Protein AF-A0A9P7S2Z2-F1 (afdb_monomer_lite)

pLDDT: mean 77.77, std 18.89, range [43.19, 97.75]

Radius of gyration: 30.83 Å; chains: 1; bounding box: 109×72×70 Å

Organism: NCBI:txid181124

Foldseek 3Di:
DDDDDDDDDDDDDDDDDDDDDDDDDDDDDDDDPDDDDPDDDDPPDDDDDDDDDDPDPPPPPPPPVPQVVLLVVQACQVPPDDCQPPLVLLLQQADPPFPNNDQCSASGDGPNGRDRPVCNVVSHPDDPVVVVVSVLSVLSNVLPRVDPVVVSQVVQWDQDPVRDTHGHGSVVSSVVSVVVVVVVCVVVVVPDPPPPPPPDD

Sequence (201 aa):
MGLVTSQSYGLQPHQGPVQSPVPSSHSAPSLDLFALPASLLVPSFRAAAVGEPPSGSEQQHIPTTSMENDLADQDPNSKAISFAHDIDRLGCTWSDTYKYFDGKLCDVKIHGRGIPIRYWSVIFKLNTPLRKQMNDWQWVAERYTESTPEEFWDEFSVDSDSNTKLRMSWKQITETLHKRRKQVDLANGVGFRQRRRKSEL

Secondary structure (DSSP, 8-state):
---------PPPP--PPP-PPP-----------------------------------------THHHHHHHHTT-GGGS----TT-HHHHHHHH-TTSTT--TTT-S-EETTEE--GGGHHHHS---HHHHHHHHHHHHHHHHHHHS-HHHHHHHTEEE-TTS-EEEPPHHHHHHHHHHHHHHHHHHTT------------

Structure (mmCIF, N/CA/C/O backbone):
data_AF-A0A9P7S2Z2-F1
#
_entry.id   AF-A0A9P7S2Z2-F1
#
loop_
_atom_site.group_PDB
_atom_site.id
_atom_site.type_symbol
_atom_site.label_atom_id
_atom_site.label_alt_id
_atom_site.label_comp_id
_atom_site.label_asym_id
_atom_site.label_entity_id
_atom_site.label_seq_id
_atom_site.pdbx_PDB_ins_code
_atom_site.Cartn_x
_atom_site.Cartn_y
_atom_site.Cartn_z
_atom_site.occupancy
_atom_site.B_iso_or_equiv
_atom_site.auth_seq_id
_atom_site.auth_comp_id
_atom_site.auth_asym_id
_atom_site.auth_atom_id
_atom_site.pdbx_PDB_model_num
ATOM 1 N N . MET A 1 1 ? 63.191 13.659 -20.798 1.00 51.50 1 MET A N 1
ATOM 2 C CA . MET A 1 1 ? 62.655 13.353 -22.139 1.00 51.50 1 MET A CA 1
ATOM 3 C C . MET A 1 1 ? 62.537 11.844 -22.248 1.00 51.50 1 MET A C 1
ATOM 5 O O . MET A 1 1 ? 63.558 11.181 -22.342 1.00 51.50 1 MET A O 1
ATOM 9 N N . GLY A 1 2 ? 61.329 11.305 -22.116 1.00 48.91 2 GLY A N 1
ATOM 10 C CA . GLY A 1 2 ? 61.063 9.873 -22.231 1.00 48.91 2 GLY A CA 1
ATOM 11 C C . GLY A 1 2 ? 59.839 9.692 -23.114 1.00 48.91 2 GLY A C 1
ATOM 12 O O . GLY A 1 2 ? 58.753 10.120 -22.739 1.00 48.91 2 GLY A O 1
ATOM 13 N N . LEU A 1 3 ? 60.050 9.146 -24.309 1.00 58.62 3 LEU A N 1
ATOM 14 C CA . LEU A 1 3 ? 59.001 8.746 -25.239 1.00 58.62 3 LEU A CA 1
ATOM 15 C C . LEU A 1 3 ? 58.505 7.366 -24.808 1.00 58.62 3 LEU A C 1
ATOM 17 O O . LEU A 1 3 ? 59.290 6.421 -24.786 1.00 58.62 3 LEU A O 1
ATOM 21 N N . VAL A 1 4 ? 57.220 7.254 -24.476 1.00 58.84 4 VAL A N 1
ATOM 22 C CA . VAL A 1 4 ? 56.549 5.959 -24.325 1.00 58.84 4 VAL A CA 1
ATOM 23 C C . VAL A 1 4 ? 55.355 5.936 -25.267 1.00 58.84 4 VAL A C 1
ATOM 25 O O . VAL A 1 4 ? 54.453 6.767 -25.202 1.00 58.84 4 VAL A O 1
ATOM 28 N N . THR A 1 5 ? 55.443 5.000 -26.199 1.00 60.66 5 THR A N 1
ATOM 29 C CA . THR A 1 5 ? 54.559 4.708 -27.321 1.00 60.66 5 THR A CA 1
ATOM 30 C C . THR A 1 5 ? 53.235 4.116 -26.839 1.00 60.66 5 THR A C 1
ATOM 32 O O . THR A 1 5 ? 53.222 3.089 -26.163 1.00 60.66 5 THR A O 1
ATOM 35 N N . SER A 1 6 ? 52.116 4.729 -27.231 1.00 54.19 6 SER A N 1
ATOM 36 C CA . SER A 1 6 ? 50.775 4.151 -27.093 1.00 54.19 6 SER A CA 1
ATOM 37 C C . SER A 1 6 ? 50.595 2.985 -28.063 1.00 54.19 6 SER A C 1
ATOM 39 O O . SER A 1 6 ? 50.774 3.152 -29.268 1.00 54.19 6 SER A O 1
ATOM 41 N N . GLN A 1 7 ? 50.196 1.823 -27.546 1.00 58.12 7 GLN A N 1
ATOM 42 C CA . GLN A 1 7 ? 49.745 0.684 -28.342 1.00 58.12 7 GLN A CA 1
ATOM 43 C C . GLN A 1 7 ? 48.239 0.502 -28.134 1.00 58.12 7 GLN A C 1
ATOM 45 O O . GLN A 1 7 ? 47.769 0.143 -27.056 1.00 58.12 7 GLN A O 1
ATOM 50 N N . SER A 1 8 ? 47.493 0.821 -29.182 1.00 55.03 8 SER A N 1
ATOM 51 C CA . SER A 1 8 ? 46.052 0.665 -29.324 1.00 55.03 8 SER A CA 1
ATOM 52 C C . SER A 1 8 ? 45.735 -0.770 -29.748 1.00 55.03 8 SER A C 1
ATOM 54 O O . SER A 1 8 ? 46.130 -1.198 -30.830 1.00 55.03 8 SER A O 1
ATOM 56 N N . TYR A 1 9 ? 44.989 -1.499 -28.919 1.00 63.09 9 TYR A N 1
ATOM 57 C CA . TYR A 1 9 ? 44.410 -2.790 -29.286 1.00 63.09 9 TYR A CA 1
ATOM 58 C C . TYR A 1 9 ? 42.933 -2.593 -29.624 1.00 63.09 9 TYR A C 1
ATOM 60 O O . TYR A 1 9 ? 42.120 -2.258 -28.765 1.00 63.09 9 TYR A O 1
ATOM 68 N N . GLY A 1 10 ? 42.608 -2.764 -30.906 1.00 50.84 10 GLY A N 1
ATOM 69 C CA . GLY A 1 10 ? 41.238 -2.861 -31.392 1.00 50.84 10 GLY A CA 1
ATOM 70 C C . GLY A 1 10 ? 40.670 -4.242 -31.079 1.00 50.84 10 GLY A C 1
ATOM 71 O O . GLY A 1 10 ? 41.259 -5.254 -31.453 1.00 50.84 10 GLY A O 1
ATOM 72 N N . LEU A 1 11 ? 39.522 -4.279 -30.404 1.00 58.50 11 LEU A N 1
ATOM 73 C CA . LEU A 1 11 ? 38.721 -5.487 -30.239 1.00 58.50 11 LEU A CA 1
ATOM 74 C C . LEU A 1 11 ? 37.572 -5.455 -31.246 1.00 58.50 11 LEU A C 1
ATOM 76 O O . LEU A 1 11 ? 36.735 -4.554 -31.248 1.00 58.50 11 LEU A O 1
ATOM 80 N N . GLN A 1 12 ? 37.582 -6.448 -32.125 1.00 63.66 12 GLN A N 1
ATOM 81 C CA . GLN A 1 12 ? 36.585 -6.704 -33.151 1.00 63.66 12 GLN A CA 1
ATOM 82 C C . GLN A 1 12 ? 35.466 -7.581 -32.551 1.00 63.66 12 GLN A C 1
ATOM 84 O O . GLN A 1 12 ? 35.777 -8.571 -31.885 1.00 63.66 12 GLN A O 1
ATOM 89 N N . PRO A 1 13 ? 34.174 -7.269 -32.754 1.00 62.50 13 PRO A N 1
ATOM 90 C CA . PRO A 1 13 ? 33.089 -8.106 -32.257 1.00 62.50 13 PRO A CA 1
ATOM 91 C C . PRO A 1 13 ? 32.849 -9.309 -33.182 1.00 62.50 13 PRO A C 1
ATOM 93 O O . PRO A 1 13 ? 32.551 -9.153 -34.366 1.00 62.50 13 PRO A O 1
ATOM 96 N N . HIS A 1 14 ? 32.929 -10.518 -32.624 1.00 55.31 14 HIS A N 1
ATOM 97 C CA . HIS A 1 14 ? 32.408 -11.731 -33.252 1.00 55.31 14 HIS A CA 1
ATOM 98 C C . HIS A 1 14 ? 30.875 -11.725 -33.172 1.00 55.31 14 HIS A C 1
ATOM 100 O O . HIS A 1 14 ? 30.297 -11.942 -32.108 1.00 55.31 14 HIS A O 1
ATOM 106 N N . GLN A 1 15 ? 30.211 -11.486 -34.304 1.00 49.69 15 GLN A N 1
ATOM 107 C CA . GLN A 1 15 ? 28.788 -11.773 -34.476 1.00 49.69 15 GLN A CA 1
ATOM 108 C C . GLN A 1 15 ? 28.609 -13.273 -34.744 1.00 49.69 15 GLN A C 1
ATOM 110 O O . GLN A 1 15 ? 29.033 -13.783 -35.780 1.00 49.69 15 GLN A O 1
ATOM 115 N N . GLY A 1 16 ? 28.002 -13.979 -33.790 1.00 57.31 16 GLY A N 1
ATOM 116 C CA . GLY A 1 16 ? 27.500 -15.340 -33.978 1.00 57.31 16 GLY A CA 1
ATOM 117 C C . GLY A 1 16 ? 26.102 -15.334 -34.617 1.00 57.31 16 GLY A C 1
ATOM 118 O O . GLY A 1 16 ? 25.343 -14.384 -34.405 1.00 57.31 16 GLY A O 1
ATOM 119 N N . PRO A 1 17 ? 25.748 -16.360 -35.409 1.00 63.28 17 PRO A N 1
ATOM 120 C CA . PRO A 1 17 ? 24.489 -16.410 -36.137 1.00 63.28 17 PRO A CA 1
ATOM 121 C C . PRO A 1 17 ? 23.279 -16.655 -35.227 1.00 63.28 17 PRO A C 1
ATOM 123 O O . PRO A 1 17 ? 23.271 -17.519 -34.351 1.00 63.28 17 PRO A O 1
ATOM 126 N N . VAL A 1 18 ? 22.243 -15.877 -35.528 1.00 58.00 18 VAL A N 1
ATOM 127 C CA . VAL A 1 18 ? 20.855 -15.947 -35.071 1.00 58.00 18 VAL A CA 1
ATOM 128 C C . VAL A 1 18 ? 20.298 -17.366 -35.233 1.00 58.00 18 VAL A C 1
ATOM 130 O O . VAL A 1 18 ? 20.210 -17.870 -36.350 1.00 58.00 18 VAL A O 1
ATOM 133 N N . GLN A 1 19 ? 19.868 -17.988 -34.133 1.00 55.44 19 GLN A N 1
ATOM 134 C CA . GLN A 1 19 ? 18.952 -19.130 -34.170 1.00 55.44 19 GLN A CA 1
ATOM 135 C C . GLN A 1 19 ? 17.555 -18.653 -33.775 1.00 55.44 19 GLN A C 1
ATOM 137 O O . GLN A 1 19 ? 17.331 -18.176 -32.664 1.00 55.44 19 GLN A O 1
ATOM 142 N N . SER A 1 20 ? 16.625 -18.743 -34.724 1.00 64.44 20 SER A N 1
ATOM 143 C CA . SER A 1 20 ? 15.202 -18.493 -34.512 1.00 64.44 20 SER A CA 1
ATOM 144 C C . SER A 1 20 ? 14.585 -19.559 -33.595 1.00 64.44 20 SER A C 1
ATOM 146 O O . SER A 1 20 ? 14.945 -20.734 -33.704 1.00 64.44 20 SER A O 1
ATOM 148 N N . PRO A 1 21 ? 13.633 -19.185 -32.724 1.00 65.38 21 PRO A N 1
ATOM 149 C CA . PRO A 1 21 ? 12.956 -20.124 -31.845 1.00 65.38 21 PRO A CA 1
ATOM 150 C C . PRO A 1 21 ? 11.962 -21.000 -32.616 1.00 65.38 21 PRO A C 1
ATOM 152 O O . PRO A 1 21 ? 11.183 -20.532 -33.448 1.00 65.38 21 PRO A O 1
ATOM 155 N N . VAL A 1 22 ? 11.994 -22.289 -32.295 1.00 69.69 22 VAL A N 1
ATOM 156 C CA . VAL A 1 22 ? 11.040 -23.311 -32.731 1.00 69.69 22 VAL A CA 1
ATOM 157 C C . VAL A 1 22 ? 9.691 -23.060 -32.033 1.00 69.69 22 VAL A C 1
ATOM 159 O O . VAL A 1 22 ? 9.682 -22.887 -30.812 1.00 69.69 22 VAL A O 1
ATOM 162 N N . PRO A 1 23 ? 8.544 -23.051 -32.737 1.00 58.44 23 PRO A N 1
ATOM 163 C CA . PRO A 1 23 ? 7.242 -22.989 -32.085 1.00 58.44 23 PRO A CA 1
ATOM 164 C C . PRO A 1 23 ? 6.869 -24.371 -31.530 1.00 58.44 23 PRO A C 1
ATOM 166 O O . PRO A 1 23 ? 6.418 -25.253 -32.263 1.00 58.44 23 PRO A O 1
ATOM 169 N N . SER A 1 24 ? 7.036 -24.566 -30.222 1.00 59.03 24 SER A N 1
ATOM 170 C CA . SER A 1 24 ? 6.468 -25.724 -29.529 1.00 59.03 24 SER A CA 1
ATOM 171 C C . SER A 1 24 ? 4.953 -25.569 -29.426 1.00 59.03 24 SER A C 1
ATOM 173 O O . SER A 1 24 ? 4.432 -24.834 -28.587 1.00 59.03 24 SER A O 1
ATOM 175 N N . SER A 1 25 ? 4.248 -26.288 -30.297 1.00 60.62 25 SER A N 1
ATOM 176 C CA . SER A 1 25 ? 2.832 -26.608 -30.137 1.00 60.62 25 SER A CA 1
ATOM 177 C C . SER A 1 25 ? 2.655 -27.468 -28.890 1.00 60.62 25 SER A C 1
ATOM 179 O O . SER A 1 25 ? 2.925 -28.667 -28.920 1.00 60.62 25 SER A O 1
ATOM 181 N N . HIS A 1 26 ? 2.188 -26.864 -27.802 1.0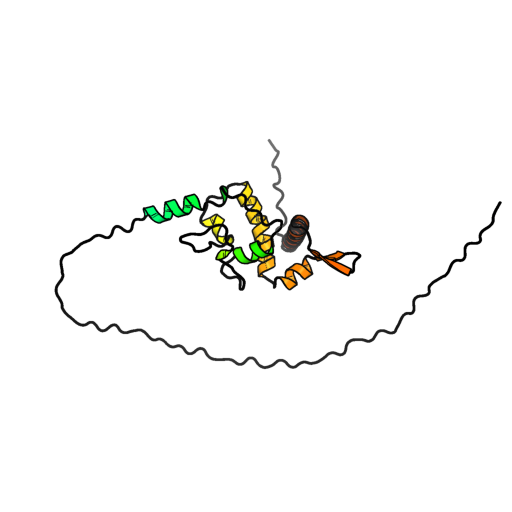0 50.50 26 HIS A N 1
ATOM 182 C CA . HIS A 1 26 ? 1.597 -27.606 -26.698 1.00 50.50 26 HIS A CA 1
ATOM 183 C C . HIS A 1 26 ? 0.087 -27.418 -26.739 1.00 50.50 26 HIS A C 1
ATOM 185 O O . HIS A 1 26 ? -0.445 -26.323 -26.570 1.00 50.50 26 HIS A O 1
ATOM 191 N N . SER A 1 27 ? -0.562 -28.535 -27.043 1.00 57.56 27 SER A N 1
ATOM 192 C CA . SER A 1 27 ? -1.993 -28.761 -27.066 1.00 57.56 27 SER A CA 1
ATOM 193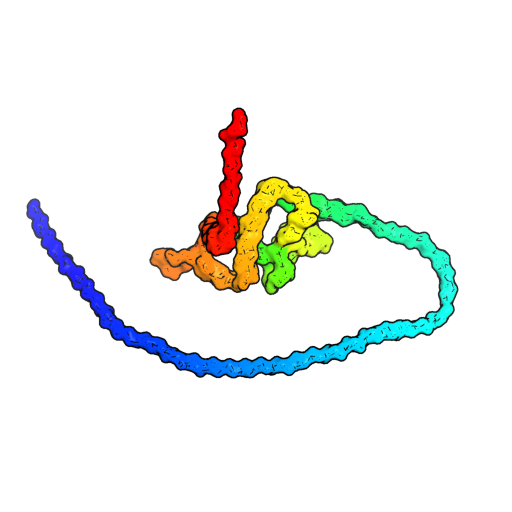 C C . SER A 1 27 ? -2.693 -28.201 -25.832 1.00 57.56 27 SER A C 1
ATOM 195 O O . SER A 1 27 ? -2.282 -28.452 -24.700 1.00 57.56 27 SER A O 1
ATOM 197 N N . ALA A 1 28 ? -3.801 -27.506 -26.074 1.00 58.09 28 ALA A N 1
ATOM 198 C CA . ALA A 1 28 ? -4.797 -27.199 -25.065 1.00 58.09 28 ALA A CA 1
ATOM 199 C C . ALA A 1 28 ? -5.474 -28.499 -24.587 1.00 58.09 28 ALA A C 1
ATOM 201 O O . ALA A 1 28 ? -5.981 -29.249 -25.427 1.00 58.09 28 ALA A O 1
ATOM 202 N N . PRO A 1 29 ? -5.526 -28.784 -23.277 1.00 60.06 29 PRO A N 1
ATOM 203 C CA . PRO A 1 29 ? -6.489 -29.729 -22.744 1.00 60.06 29 PRO A CA 1
ATOM 204 C C . PRO A 1 29 ? -7.860 -29.059 -22.589 1.00 60.06 29 PRO A C 1
ATOM 206 O O . PRO A 1 29 ? -7.988 -27.930 -22.114 1.00 60.06 29 PRO A O 1
ATOM 209 N N . SER A 1 30 ? -8.863 -29.795 -23.055 1.00 52.25 30 SER A N 1
ATOM 210 C CA . SER A 1 30 ? -10.293 -29.516 -23.063 1.00 52.25 30 SER A CA 1
ATOM 211 C C . SER A 1 30 ? -10.843 -28.924 -21.765 1.00 52.25 30 SER A C 1
ATOM 213 O O . SER A 1 30 ? -10.485 -29.329 -20.662 1.00 52.25 30 SER A O 1
ATOM 215 N N . LEU A 1 31 ? -11.797 -28.007 -21.931 1.00 45.62 31 LEU A N 1
ATOM 216 C CA . LEU A 1 31 ? -12.706 -27.556 -20.884 1.00 45.62 31 LEU A CA 1
ATOM 217 C C . LEU A 1 31 ? -13.633 -28.712 -20.496 1.00 45.62 31 LEU A C 1
ATOM 219 O O . LEU A 1 31 ? -14.614 -28.977 -21.193 1.00 45.62 31 LEU A O 1
ATOM 223 N N . ASP A 1 32 ? -13.335 -29.381 -19.385 1.00 50.03 32 ASP A N 1
ATOM 224 C CA . ASP A 1 32 ? -14.303 -30.261 -18.743 1.00 50.03 32 ASP A CA 1
ATOM 225 C C . ASP A 1 32 ? -15.326 -29.428 -17.968 1.00 50.03 32 ASP A C 1
ATOM 227 O O . ASP A 1 32 ? -15.074 -28.814 -16.929 1.00 50.03 32 ASP A O 1
ATOM 231 N N . LEU A 1 33 ? -16.513 -29.416 -18.559 1.00 54.28 33 LEU A N 1
ATOM 232 C CA . LEU A 1 33 ? -17.768 -28.900 -18.061 1.00 54.28 33 LEU A CA 1
ATOM 233 C C . LEU A 1 33 ? -18.236 -29.770 -16.882 1.00 54.28 33 LEU A C 1
ATOM 235 O O . LEU A 1 33 ? -19.056 -30.669 -17.058 1.00 54.28 33 LEU A O 1
ATOM 239 N N . PHE A 1 34 ? -17.727 -29.525 -15.673 1.00 48.69 34 PHE A N 1
ATOM 240 C CA . PHE A 1 34 ? -18.279 -30.170 -14.480 1.00 48.69 34 PHE A CA 1
ATOM 241 C C . PHE A 1 34 ? -19.479 -29.397 -13.935 1.00 48.69 34 PHE A C 1
ATOM 243 O O . PHE A 1 34 ? -19.386 -28.289 -13.409 1.00 48.69 34 PHE A O 1
ATOM 250 N N . ALA A 1 35 ? -20.623 -30.050 -14.119 1.00 47.97 35 ALA A N 1
ATOM 251 C CA . ALA A 1 35 ? -21.938 -29.722 -13.618 1.00 47.97 35 ALA A CA 1
ATOM 252 C C . ALA A 1 35 ? -21.947 -29.400 -12.114 1.00 47.97 35 ALA A C 1
ATOM 254 O O . ALA A 1 35 ? -21.408 -30.138 -11.290 1.00 47.97 35 ALA A O 1
ATOM 255 N N . LEU A 1 36 ? -22.649 -28.323 -11.766 1.00 52.00 36 LEU A N 1
ATOM 256 C CA . LEU A 1 36 ? -23.064 -28.015 -10.401 1.00 52.00 36 LEU A CA 1
ATOM 257 C C . LEU A 1 36 ? -24.180 -28.986 -9.975 1.00 52.00 36 LEU A C 1
ATOM 259 O O . LEU A 1 36 ? -25.224 -29.009 -10.633 1.00 52.00 36 LEU A O 1
ATOM 263 N N . PRO A 1 37 ? -24.050 -29.733 -8.866 1.00 54.50 37 PRO A N 1
ATOM 264 C CA . PRO A 1 37 ? -25.210 -30.331 -8.227 1.00 54.50 37 PRO A CA 1
ATOM 265 C C . PRO A 1 37 ? -25.953 -29.266 -7.410 1.00 54.50 37 PRO A C 1
ATOM 267 O O . PRO A 1 37 ? -25.474 -28.772 -6.388 1.00 54.50 37 PRO A O 1
ATOM 270 N N . ALA A 1 38 ? -27.157 -28.928 -7.868 1.00 56.06 38 ALA A N 1
ATOM 271 C CA . ALA A 1 38 ? -28.163 -28.249 -7.069 1.00 56.06 38 ALA A CA 1
ATOM 272 C C . ALA A 1 38 ? -28.653 -29.200 -5.967 1.00 56.06 38 ALA A C 1
ATOM 274 O O . ALA A 1 38 ? -29.495 -30.060 -6.213 1.00 56.06 38 ALA A O 1
ATOM 275 N N . SER A 1 39 ? -28.142 -29.031 -4.749 1.00 53.34 39 SER A N 1
ATOM 276 C CA . SER A 1 39 ? -28.701 -29.677 -3.560 1.00 53.34 39 SER A CA 1
ATOM 277 C C . SER A 1 39 ? -29.361 -28.631 -2.674 1.00 53.34 39 SER A C 1
ATOM 279 O O . SER A 1 39 ? -28.758 -28.058 -1.770 1.00 53.34 39 SER A O 1
ATOM 281 N N . LEU A 1 40 ? -30.639 -28.398 -2.972 1.00 50.94 40 LEU A N 1
ATOM 282 C CA . LEU A 1 40 ? -31.616 -27.829 -2.054 1.00 50.94 40 LEU A CA 1
ATOM 283 C C . LEU A 1 40 ? -31.853 -28.840 -0.928 1.00 50.94 40 LEU A C 1
ATOM 285 O O . LEU A 1 40 ? -32.581 -29.813 -1.107 1.00 50.94 40 LEU A O 1
ATOM 289 N N . LEU A 1 41 ? -31.263 -28.606 0.240 1.00 46.88 41 LEU A N 1
ATOM 290 C CA . LEU A 1 41 ? -31.694 -29.250 1.477 1.00 46.88 41 LEU A CA 1
ATOM 291 C C . LEU A 1 41 ? -32.165 -28.168 2.437 1.00 46.88 41 LEU A C 1
ATOM 293 O O . LEU A 1 41 ? -31.401 -27.573 3.190 1.00 46.88 41 LEU A O 1
ATOM 297 N N . VAL A 1 42 ? -33.466 -27.913 2.350 1.00 58.91 42 VAL A N 1
ATOM 298 C CA . VAL A 1 42 ? -34.239 -27.205 3.363 1.00 58.91 42 VAL A CA 1
ATOM 299 C C . VAL A 1 42 ? -34.386 -28.158 4.553 1.00 58.91 42 VAL A C 1
ATOM 301 O O . VAL A 1 42 ? -34.988 -29.223 4.389 1.00 58.91 42 VAL A O 1
ATOM 304 N N . PRO A 1 43 ? -33.899 -27.826 5.758 1.00 53.56 43 PRO A N 1
ATOM 305 C CA . PRO A 1 43 ? -34.343 -28.521 6.948 1.00 53.56 43 PRO A CA 1
ATOM 306 C C . PRO A 1 43 ? -35.769 -28.064 7.270 1.00 53.56 43 PRO A C 1
ATOM 308 O O . PRO A 1 43 ? -36.011 -26.962 7.759 1.00 53.56 43 PRO A O 1
ATOM 311 N N . SER A 1 44 ? -36.720 -28.945 6.967 1.00 60.94 44 SER A N 1
ATOM 312 C CA . SER A 1 44 ? -38.091 -28.908 7.468 1.00 60.94 44 SER A CA 1
ATOM 313 C C . SER A 1 44 ? -38.069 -29.100 8.986 1.00 60.94 44 SER A C 1
ATOM 315 O O . SER A 1 44 ? -38.053 -30.233 9.474 1.00 60.94 44 SER A O 1
ATOM 317 N N . PHE A 1 45 ? -38.076 -28.006 9.747 1.00 52.88 45 PHE A N 1
ATOM 318 C CA . PHE A 1 45 ? -38.277 -28.082 11.189 1.00 52.88 45 PHE A CA 1
ATOM 319 C C . PHE A 1 45 ? -39.741 -28.395 11.494 1.00 52.88 45 PHE A C 1
ATOM 321 O O . PHE A 1 45 ? -40.656 -27.599 11.298 1.00 52.88 45 PHE A O 1
ATOM 328 N N . ARG A 1 46 ? -39.924 -29.630 11.948 1.00 54.88 46 ARG A N 1
ATOM 329 C CA . ARG A 1 46 ? -41.159 -30.221 12.438 1.00 54.88 46 ARG A CA 1
ATOM 330 C C . ARG A 1 46 ? -41.621 -29.461 13.682 1.00 54.88 46 ARG A C 1
ATOM 332 O O . ARG A 1 46 ? -40.931 -29.457 14.697 1.00 54.88 46 ARG A O 1
ATOM 339 N N . ALA A 1 47 ? -42.801 -28.854 13.600 1.00 50.59 47 ALA A N 1
ATOM 340 C CA . ALA A 1 47 ? -43.521 -28.354 14.759 1.00 50.59 47 ALA A CA 1
ATOM 341 C C . ALA A 1 47 ? -43.944 -29.545 15.634 1.00 50.59 47 ALA A C 1
ATOM 343 O O . ALA A 1 47 ? -44.723 -30.397 15.203 1.00 50.59 47 ALA A O 1
ATOM 344 N N . ALA A 1 48 ? -43.404 -29.609 16.849 1.00 49.56 48 ALA A N 1
ATOM 345 C CA . ALA A 1 48 ? -43.907 -30.452 17.921 1.00 49.56 48 ALA A CA 1
ATOM 346 C C . ALA A 1 48 ? -44.375 -29.542 19.058 1.00 49.56 48 ALA A C 1
ATOM 348 O O . ALA A 1 48 ? -43.720 -28.570 19.424 1.00 49.56 48 ALA A O 1
ATOM 349 N N . ALA A 1 49 ? -45.576 -29.854 19.517 1.00 51.25 49 ALA A N 1
ATOM 350 C CA . ALA A 1 49 ? -46.415 -29.090 20.409 1.00 51.25 49 ALA A CA 1
ATOM 351 C C . ALA A 1 49 ? -45.895 -29.032 21.858 1.00 51.25 49 ALA A C 1
ATOM 353 O O . ALA A 1 49 ? -45.304 -29.987 22.347 1.00 51.25 49 ALA A O 1
ATOM 354 N N . VAL A 1 50 ? -46.280 -27.936 22.523 1.00 57.09 50 VAL A N 1
ATOM 355 C CA . VAL A 1 50 ? -46.741 -27.852 23.923 1.00 57.09 50 VAL A CA 1
ATOM 356 C C . VAL A 1 50 ? -45.729 -28.216 25.019 1.00 57.09 50 VAL A C 1
ATOM 358 O O . VAL A 1 50 ? -45.492 -29.374 25.343 1.00 57.09 50 VAL A O 1
ATOM 361 N N . GLY A 1 51 ? -45.245 -27.161 25.677 1.00 43.28 51 GLY A N 1
ATOM 362 C CA . GLY A 1 51 ? -44.645 -27.166 27.008 1.00 43.28 51 GLY A CA 1
ATOM 363 C C . GLY A 1 51 ? -44.590 -25.730 27.540 1.00 43.28 51 GLY A C 1
ATOM 364 O O . GLY A 1 51 ? -44.131 -24.837 26.837 1.00 43.28 51 GLY A O 1
ATOM 365 N N . GLU A 1 52 ? -45.148 -25.526 28.729 1.00 43.19 52 GLU A N 1
ATOM 366 C CA . GLU A 1 52 ? -45.356 -24.271 29.468 1.00 43.19 52 GLU A CA 1
ATOM 367 C C . GLU A 1 52 ? -44.161 -23.297 29.580 1.00 43.19 52 GLU A C 1
ATOM 369 O O . GLU A 1 52 ? -43.003 -23.708 29.492 1.00 43.19 52 GLU A O 1
ATOM 374 N N . PRO A 1 53 ? -44.436 -22.003 29.862 1.00 55.50 53 PRO A N 1
ATOM 375 C CA . PRO A 1 53 ? -43.421 -20.969 30.004 1.00 55.50 53 PRO A CA 1
ATOM 376 C C . PRO A 1 53 ? -42.884 -20.875 31.446 1.00 55.50 53 PRO A C 1
ATOM 378 O O . PRO A 1 53 ? -43.656 -20.597 32.365 1.00 55.50 53 PRO A O 1
ATOM 381 N N . PRO A 1 54 ? -41.564 -20.941 31.685 1.00 53.03 54 PRO A N 1
ATOM 382 C CA . PRO A 1 54 ? -40.991 -20.264 32.833 1.00 53.03 54 PRO A CA 1
ATOM 383 C C . PRO A 1 54 ? -40.875 -18.772 32.506 1.00 53.03 54 PRO A C 1
ATOM 385 O O . PRO A 1 54 ? -40.018 -18.319 31.749 1.00 53.03 54 PRO A O 1
ATOM 388 N N . SER A 1 55 ? -41.797 -18.021 33.101 1.00 58.00 55 SER A N 1
ATOM 389 C CA . SER A 1 55 ? -41.691 -16.591 33.361 1.00 58.00 55 SER A CA 1
ATOM 390 C C . SER A 1 55 ? -40.315 -16.270 33.954 1.00 58.00 55 SER A C 1
ATOM 392 O O . SER A 1 55 ? -40.026 -16.612 35.098 1.00 58.00 55 SER A O 1
ATOM 394 N N . GLY A 1 56 ? -39.477 -15.613 33.161 1.00 46.56 56 GLY A N 1
ATOM 395 C CA . GLY A 1 56 ? -38.119 -15.228 33.523 1.00 46.56 56 GLY A CA 1
ATOM 396 C C . GLY A 1 56 ? -37.566 -14.269 32.483 1.00 46.56 56 GLY A C 1
ATOM 397 O O . GLY A 1 56 ? -36.667 -14.614 31.725 1.00 46.56 56 GLY A O 1
ATOM 398 N N . SER A 1 57 ? -38.161 -13.079 32.398 1.00 53.12 57 SER A N 1
ATOM 399 C CA . SER A 1 57 ? -37.672 -11.980 31.565 1.00 53.12 57 SER A CA 1
ATOM 400 C C . SER A 1 57 ? -36.384 -11.410 32.159 1.00 53.12 57 SER A C 1
ATOM 402 O O . SER A 1 57 ? -36.377 -10.317 32.716 1.00 53.1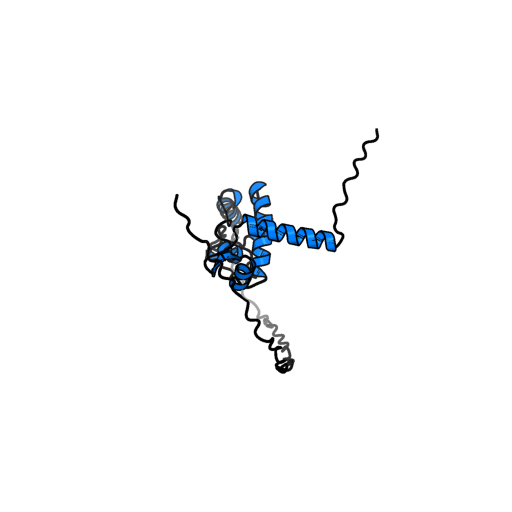2 57 SER A O 1
ATOM 404 N N . GLU A 1 58 ? -35.284 -12.147 32.048 1.00 49.16 58 GLU A N 1
ATOM 405 C CA . GLU A 1 58 ? -33.956 -11.565 32.183 1.00 49.16 58 GLU A CA 1
ATOM 406 C C . GLU A 1 58 ? -33.619 -10.932 30.831 1.00 49.16 58 GLU A C 1
ATOM 408 O O . GLU A 1 58 ? -33.115 -11.571 29.907 1.00 49.16 58 GLU A O 1
ATOM 413 N N . GLN A 1 59 ? -34.007 -9.663 30.681 1.00 52.00 59 GLN A N 1
ATOM 414 C CA . GLN A 1 59 ? -33.519 -8.808 29.608 1.00 52.00 59 GLN A CA 1
ATOM 415 C C . GLN A 1 59 ? -31.998 -8.718 29.744 1.00 52.00 59 GLN A C 1
ATOM 417 O O . GLN A 1 59 ? -31.470 -7.870 30.461 1.00 52.00 59 GLN A O 1
ATOM 422 N N . GLN A 1 60 ? -31.289 -9.597 29.039 1.00 47.97 60 GLN A N 1
ATOM 423 C CA . GLN A 1 60 ? -29.881 -9.408 28.738 1.00 47.97 60 GLN A CA 1
ATOM 424 C C . GLN A 1 60 ? -29.775 -8.160 27.861 1.00 47.97 60 GLN A C 1
ATOM 426 O O . GLN A 1 60 ? -29.895 -8.207 26.637 1.00 47.97 60 GLN A O 1
ATOM 431 N N . HIS A 1 61 ? -29.597 -7.014 28.516 1.00 47.16 61 HIS A N 1
ATOM 432 C CA . HIS A 1 61 ? -29.041 -5.824 27.903 1.00 47.16 61 HIS A CA 1
ATOM 433 C C . HIS A 1 61 ? -27.701 -6.229 27.290 1.00 47.16 61 HIS A C 1
ATOM 435 O O . HIS A 1 61 ? -26.710 -6.386 28.000 1.00 47.16 61 HIS A O 1
ATOM 441 N N . ILE A 1 62 ? -27.671 -6.425 25.973 1.00 54.69 62 ILE A N 1
ATOM 442 C CA . ILE A 1 62 ? -26.417 -6.469 25.231 1.00 54.69 62 ILE A CA 1
ATOM 443 C C . ILE A 1 62 ? -25.758 -5.111 25.507 1.00 54.6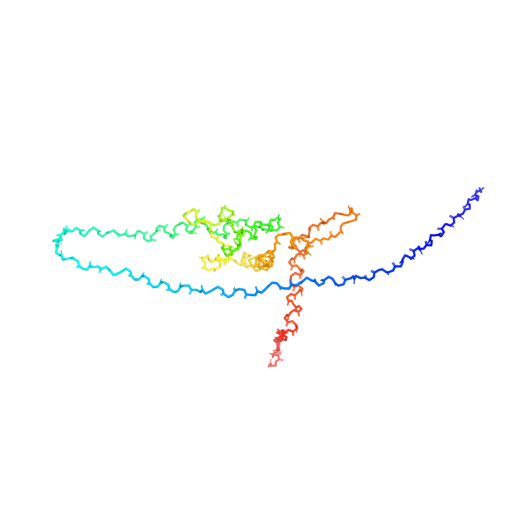9 62 ILE A C 1
ATOM 445 O O . ILE A 1 62 ? -26.366 -4.086 25.184 1.00 54.69 62 ILE A O 1
ATOM 449 N N . PRO A 1 63 ? -24.580 -5.045 26.149 1.00 48.25 63 PRO A N 1
ATOM 450 C CA . PRO A 1 63 ? -23.933 -3.773 26.403 1.00 48.25 63 PRO A CA 1
ATOM 451 C C . PRO A 1 63 ? -23.384 -3.271 25.067 1.00 48.25 63 PRO A C 1
ATOM 453 O O . PRO A 1 63 ? -22.261 -3.585 24.678 1.00 48.25 63 PRO A O 1
ATOM 456 N N . THR A 1 64 ? -24.182 -2.486 24.344 1.00 54.25 64 THR A N 1
ATOM 457 C CA . THR A 1 64 ? -23.770 -1.816 23.099 1.00 54.25 64 THR A CA 1
ATOM 458 C C . THR A 1 64 ? -22.537 -0.924 23.319 1.00 54.25 64 THR A C 1
ATOM 460 O O . THR A 1 64 ? -21.796 -0.637 22.387 1.00 54.25 64 THR A O 1
ATOM 463 N N . THR A 1 65 ? -22.257 -0.553 24.569 1.00 58.38 65 THR A N 1
ATOM 464 C CA . THR A 1 65 ? -21.143 0.302 24.987 1.00 58.38 65 THR A CA 1
ATOM 465 C C . THR A 1 65 ? -19.756 -0.334 24.828 1.00 58.38 65 THR A C 1
ATOM 467 O O . THR A 1 65 ? -18.767 0.389 24.772 1.00 58.38 65 THR A O 1
ATOM 470 N N . SER A 1 66 ? -19.636 -1.667 24.755 1.00 61.53 66 SER A N 1
ATOM 471 C CA . SER A 1 66 ? -18.309 -2.309 24.762 1.00 61.53 66 SER A CA 1
ATOM 472 C C . SER A 1 66 ? -17.548 -2.166 23.438 1.00 61.53 66 SER A C 1
ATOM 474 O O . SER A 1 66 ? -16.324 -2.129 23.456 1.00 61.53 66 SER A O 1
ATOM 476 N N . MET A 1 67 ? -18.243 -2.081 22.297 1.00 62.38 67 MET A N 1
ATOM 477 C CA . MET A 1 67 ? -17.584 -2.002 20.982 1.00 62.38 67 MET A CA 1
ATOM 478 C C . MET A 1 67 ? -17.024 -0.610 20.675 1.00 62.38 67 MET A C 1
ATOM 480 O O . MET A 1 67 ? -16.063 -0.487 19.921 1.00 62.38 67 MET A O 1
ATOM 484 N N . GLU A 1 68 ? -17.618 0.439 21.243 1.00 64.75 68 GLU A N 1
ATOM 485 C CA . GLU A 1 68 ? -17.226 1.823 20.960 1.00 64.75 68 GLU A CA 1
ATOM 486 C C . GLU A 1 68 ? -15.888 2.183 21.626 1.00 64.75 68 GLU A C 1
ATOM 488 O O . GLU A 1 68 ? -15.047 2.838 21.011 1.00 64.75 68 GLU A O 1
ATOM 493 N N . ASN A 1 69 ? -15.643 1.664 22.835 1.00 69.25 69 ASN A N 1
ATOM 494 C CA . ASN A 1 69 ? -14.383 1.868 23.554 1.00 69.25 69 ASN A CA 1
ATOM 495 C C . ASN A 1 69 ? -13.204 1.143 22.883 1.00 69.25 69 ASN A C 1
ATOM 497 O O . ASN A 1 69 ? -12.149 1.745 22.693 1.00 69.25 69 ASN A O 1
ATOM 501 N N . ASP A 1 70 ? -13.400 -0.105 22.441 1.00 75.50 70 ASP A N 1
ATOM 502 C CA . ASP A 1 70 ? -12.362 -0.879 21.740 1.00 75.50 70 ASP A CA 1
ATOM 503 C C . ASP A 1 70 ? -11.933 -0.211 20.421 1.00 75.50 70 ASP A C 1
ATOM 505 O O . ASP A 1 70 ? -10.796 -0.366 19.970 1.00 75.50 70 ASP A O 1
ATOM 509 N N . LEU A 1 71 ? -12.841 0.539 19.787 1.00 77.25 71 LEU A N 1
ATOM 510 C CA . LEU A 1 71 ? -12.568 1.235 18.536 1.00 77.25 71 LEU A CA 1
ATOM 511 C C . LEU A 1 71 ? -11.715 2.492 18.747 1.00 77.25 71 LEU A C 1
ATOM 513 O O . LEU A 1 71 ? -10.839 2.777 17.930 1.00 77.25 71 LEU A O 1
ATOM 517 N N . ALA A 1 72 ? -11.945 3.222 19.842 1.00 77.19 72 ALA A N 1
ATOM 518 C CA . ALA A 1 72 ? -11.198 4.433 20.171 1.00 77.19 72 ALA A CA 1
ATOM 519 C C . ALA A 1 72 ? -9.716 4.134 20.461 1.00 77.19 72 ALA A C 1
ATOM 521 O O . ALA A 1 72 ? -8.836 4.821 19.941 1.00 77.19 72 ALA A O 1
ATOM 522 N N . ASP A 1 73 ? -9.432 3.057 21.197 1.00 83.50 73 ASP A N 1
ATOM 523 C CA . ASP A 1 73 ? -8.060 2.635 21.527 1.00 83.50 73 ASP A CA 1
ATOM 524 C C . ASP A 1 73 ? -7.269 2.141 20.306 1.00 83.50 73 ASP A C 1
ATOM 526 O O . ASP A 1 73 ? -6.037 2.074 20.310 1.00 83.50 73 ASP A O 1
ATOM 530 N N . GLN A 1 74 ? -7.976 1.779 19.236 1.00 88.25 74 GLN A N 1
ATOM 531 C CA . GLN A 1 74 ? -7.388 1.254 18.012 1.00 88.25 74 GLN A CA 1
ATOM 532 C C . GLN A 1 74 ? -7.312 2.290 16.891 1.00 88.25 74 GLN A C 1
ATOM 534 O O . GLN A 1 74 ? -6.967 1.912 15.769 1.00 88.25 74 GLN A O 1
ATOM 539 N N . ASP A 1 75 ? -7.565 3.572 17.183 1.00 87.94 75 ASP A N 1
ATOM 540 C CA . ASP A 1 75 ? -7.551 4.644 16.187 1.00 87.94 75 ASP A CA 1
ATOM 541 C C . ASP A 1 75 ? -6.197 4.705 15.447 1.00 87.94 75 ASP A C 1
ATOM 543 O O . ASP A 1 75 ? -5.166 5.029 16.057 1.00 87.94 75 ASP A O 1
ATOM 547 N N . PRO A 1 76 ? -6.164 4.438 14.126 1.00 89.62 76 PRO A N 1
ATOM 548 C CA . PRO A 1 76 ? -4.931 4.475 13.3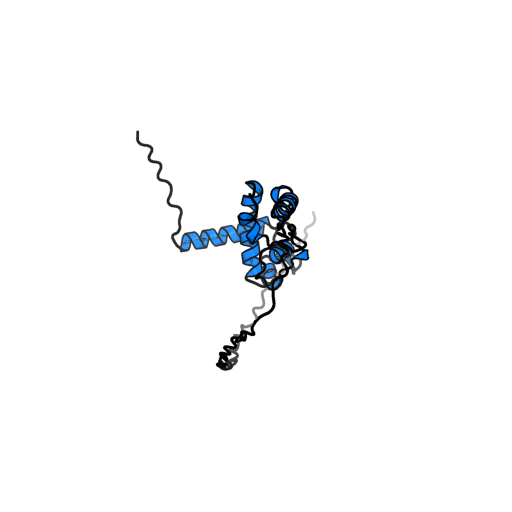49 1.00 89.62 76 PRO A CA 1
ATOM 549 C C . PRO A 1 76 ? -4.318 5.881 13.277 1.00 89.62 76 PRO A C 1
ATOM 551 O O . PRO A 1 76 ? -3.119 5.997 13.043 1.00 89.62 76 PRO A O 1
ATOM 554 N N . ASN A 1 77 ? -5.084 6.949 13.532 1.00 88.88 77 ASN A N 1
ATOM 555 C CA . ASN A 1 77 ? -4.565 8.321 13.576 1.00 88.88 77 ASN A CA 1
ATOM 556 C C . ASN A 1 77 ? -3.544 8.549 14.699 1.00 88.88 77 ASN A C 1
ATOM 558 O O . ASN A 1 77 ? -2.700 9.437 14.585 1.00 88.88 77 ASN A O 1
ATOM 562 N N . SER A 1 78 ? -3.656 7.788 15.791 1.00 86.12 78 SER A N 1
ATOM 563 C CA . SER A 1 78 ? -2.758 7.881 16.947 1.00 86.12 78 SER A CA 1
ATOM 564 C C . SER A 1 78 ? -1.436 7.140 16.725 1.00 86.12 78 SER A C 1
ATOM 566 O O . SER A 1 78 ? -0.453 7.378 17.428 1.00 86.12 78 SER A O 1
ATOM 568 N N . LYS A 1 79 ? -1.397 6.248 15.730 1.00 86.25 79 LYS A N 1
ATOM 569 C CA . LYS A 1 79 ? -0.272 5.362 15.448 1.00 86.25 79 LYS A CA 1
ATOM 570 C C . LYS A 1 79 ? 0.608 5.972 14.358 1.00 86.25 79 LYS A C 1
ATOM 572 O O . LYS A 1 79 ? 0.133 6.423 13.319 1.00 86.25 79 LYS A O 1
ATOM 577 N N . ALA A 1 80 ? 1.922 5.943 14.566 1.00 84.75 80 ALA A N 1
ATOM 578 C CA . ALA A 1 80 ? 2.899 6.348 13.557 1.00 84.75 80 ALA A CA 1
ATOM 579 C C . ALA A 1 80 ? 3.107 5.224 12.522 1.00 84.75 80 ALA A C 1
ATOM 581 O O . ALA A 1 80 ? 4.134 4.547 12.518 1.00 84.75 80 ALA A O 1
ATOM 582 N N . ILE A 1 81 ? 2.102 4.989 11.675 1.00 90.62 81 ILE A N 1
ATOM 583 C CA . ILE A 1 81 ? 2.097 3.890 10.699 1.00 90.62 81 ILE A CA 1
ATOM 584 C C . ILE A 1 81 ? 2.804 4.336 9.416 1.00 90.62 81 ILE A C 1
ATOM 586 O O . ILE A 1 81 ? 2.485 5.374 8.838 1.00 90.62 81 ILE A O 1
ATOM 590 N N . SER A 1 82 ? 3.774 3.545 8.960 1.00 92.69 82 SER A N 1
ATOM 591 C CA . SER A 1 82 ? 4.490 3.775 7.706 1.00 92.69 82 SER A CA 1
ATOM 592 C C . SER A 1 82 ? 4.884 2.450 7.067 1.00 92.69 82 SER A C 1
ATOM 594 O O . SER A 1 82 ? 5.458 1.587 7.726 1.00 92.69 82 SER A O 1
ATOM 596 N N . PHE A 1 83 ? 4.626 2.327 5.765 1.00 94.88 83 PHE A N 1
ATOM 597 C CA . PHE A 1 83 ? 4.982 1.158 4.951 1.00 94.88 83 PHE A CA 1
ATOM 598 C C . PHE A 1 83 ? 6.100 1.448 3.946 1.00 94.88 83 PHE A C 1
ATOM 600 O O . PHE A 1 83 ? 6.393 0.632 3.076 1.00 94.88 83 PHE A O 1
ATOM 607 N N . ALA A 1 84 ? 6.771 2.598 4.073 1.00 92.25 84 ALA A N 1
ATOM 608 C CA . ALA A 1 84 ? 7.823 3.008 3.143 1.00 92.25 84 ALA A CA 1
ATOM 609 C C . ALA A 1 84 ? 9.007 2.021 3.071 1.00 92.25 84 ALA A C 1
ATOM 611 O O . ALA A 1 84 ? 9.731 2.000 2.077 1.00 92.25 84 ALA A O 1
ATOM 612 N N . HIS A 1 85 ? 9.199 1.215 4.115 1.00 92.75 85 HIS A N 1
ATOM 613 C CA . HIS A 1 85 ? 10.266 0.217 4.213 1.00 92.75 85 HIS A CA 1
ATOM 614 C C . HIS A 1 85 ? 9.747 -1.223 4.292 1.00 92.75 85 HIS A C 1
ATOM 616 O O . HIS A 1 85 ? 10.553 -2.140 4.389 1.00 92.75 85 HIS A O 1
ATOM 622 N N . ASP A 1 86 ? 8.427 -1.425 4.258 1.00 95.12 86 ASP A N 1
ATOM 623 C CA . ASP A 1 86 ? 7.810 -2.737 4.459 1.00 95.12 86 ASP A CA 1
ATOM 624 C C . ASP A 1 86 ? 6.548 -2.875 3.596 1.00 95.12 86 ASP A C 1
ATOM 626 O O . ASP A 1 86 ? 5.406 -2.828 4.061 1.00 95.12 86 ASP A O 1
ATOM 630 N N . ILE A 1 87 ? 6.781 -2.966 2.286 1.00 96.25 87 ILE A N 1
ATOM 631 C CA . ILE A 1 87 ? 5.719 -3.116 1.283 1.00 96.25 87 ILE A CA 1
ATOM 632 C C . ILE A 1 87 ? 5.074 -4.500 1.382 1.00 96.25 87 ILE A C 1
ATOM 634 O O . ILE A 1 87 ? 3.869 -4.627 1.174 1.00 96.25 87 ILE A O 1
ATOM 638 N N . ASP A 1 88 ? 5.848 -5.519 1.759 1.00 95.69 88 ASP A N 1
ATOM 639 C CA . ASP A 1 88 ? 5.341 -6.878 1.933 1.00 95.69 88 ASP A CA 1
ATOM 640 C C . ASP A 1 88 ? 4.279 -6.908 3.052 1.00 95.69 88 ASP A C 1
ATOM 642 O O . ASP A 1 88 ? 3.174 -7.420 2.852 1.00 95.69 88 ASP A O 1
ATOM 646 N N . ARG A 1 89 ? 4.533 -6.244 4.192 1.00 96.75 89 ARG A N 1
ATOM 647 C CA . ARG A 1 89 ? 3.524 -6.077 5.249 1.00 96.75 89 ARG A CA 1
ATOM 648 C C . ARG A 1 89 ? 2.297 -5.304 4.782 1.00 96.75 89 ARG A C 1
ATOM 650 O O . ARG A 1 89 ? 1.181 -5.675 5.154 1.00 96.75 89 ARG A O 1
ATOM 657 N N . LEU A 1 90 ? 2.475 -4.251 3.984 1.00 97.44 90 LEU A N 1
ATOM 658 C CA . LEU A 1 90 ? 1.350 -3.506 3.416 1.00 97.44 90 LEU A CA 1
ATOM 659 C C . LEU A 1 90 ? 0.463 -4.424 2.564 1.00 97.44 90 LEU A C 1
ATOM 661 O O . LEU A 1 90 ? -0.742 -4.481 2.795 1.00 97.44 90 LEU A O 1
ATOM 665 N N . GLY A 1 91 ? 1.049 -5.186 1.639 1.00 96.62 91 GLY A N 1
ATOM 666 C CA . GLY A 1 91 ? 0.315 -6.126 0.789 1.00 96.62 91 GLY A CA 1
ATOM 667 C C . GLY A 1 91 ? -0.458 -7.171 1.599 1.00 96.62 91 GLY A C 1
ATOM 668 O O . GLY A 1 91 ? -1.656 -7.364 1.391 1.00 96.62 91 GLY A O 1
ATOM 669 N N . CYS A 1 92 ? 0.192 -7.781 2.593 1.00 96.75 92 CYS A N 1
ATOM 670 C CA . CYS A 1 92 ? -0.412 -8.811 3.444 1.00 96.75 92 CYS A CA 1
ATOM 671 C C . CYS A 1 92 ? -1.478 -8.282 4.420 1.00 96.75 92 CYS A C 1
ATOM 673 O O . CYS A 1 92 ? -2.222 -9.076 4.990 1.00 96.75 92 CYS A O 1
ATOM 675 N N . THR A 1 93 ? -1.583 -6.969 4.640 1.00 97.75 93 THR A N 1
ATOM 676 C CA . THR A 1 93 ? -2.574 -6.370 5.561 1.00 97.75 93 THR A CA 1
ATOM 677 C C . THR A 1 93 ? -3.601 -5.481 4.859 1.00 97.75 93 THR A C 1
ATOM 679 O O . THR A 1 93 ? -4.547 -5.007 5.493 1.00 97.75 93 THR A O 1
ATOM 682 N N . TRP A 1 94 ? -3.466 -5.271 3.548 1.00 97.44 94 TRP A N 1
ATOM 683 C CA . TRP A 1 94 ? -4.342 -4.389 2.781 1.00 97.44 94 TRP A CA 1
ATOM 684 C C . TRP A 1 94 ? -5.776 -4.911 2.668 1.00 97.44 94 TRP A C 1
ATOM 686 O O . TRP A 1 94 ? -6.727 -4.178 2.952 1.00 97.44 94 TRP A O 1
ATOM 696 N N . SER A 1 95 ? -5.930 -6.175 2.265 1.00 96.81 95 SER A N 1
ATOM 697 C CA . SER A 1 95 ? -7.216 -6.772 1.900 1.00 96.81 95 SER A CA 1
ATOM 698 C C . SER A 1 95 ? -7.351 -8.196 2.430 1.00 96.81 95 SER A C 1
ATOM 700 O O . SER A 1 95 ? -6.470 -9.020 2.214 1.00 96.81 95 SER A O 1
ATOM 702 N N . ASP A 1 96 ? -8.493 -8.503 3.040 1.00 96.31 96 ASP A N 1
ATOM 703 C CA . ASP A 1 96 ? -8.885 -9.849 3.485 1.00 96.31 96 ASP A CA 1
ATOM 704 C C . ASP A 1 96 ? -9.137 -10.831 2.332 1.00 96.31 96 ASP A C 1
ATOM 706 O O . ASP A 1 96 ? -9.093 -12.042 2.524 1.00 96.31 96 ASP A O 1
ATOM 710 N N . THR A 1 97 ? -9.386 -10.324 1.124 1.00 95.56 97 THR A N 1
ATOM 711 C CA . THR A 1 97 ? -9.567 -11.149 -0.079 1.00 95.56 97 THR A CA 1
ATOM 712 C C . THR A 1 97 ? -8.250 -11.628 -0.688 1.00 95.56 97 THR A C 1
ATOM 714 O O . THR A 1 97 ? -8.271 -12.434 -1.616 1.00 95.56 97 THR A O 1
ATOM 717 N N . TYR A 1 98 ? -7.107 -11.108 -0.232 1.00 95.12 98 TYR A N 1
ATOM 718 C CA . TYR A 1 98 ? -5.805 -11.481 -0.771 1.00 95.12 98 TYR A CA 1
ATOM 719 C C . TYR A 1 98 ? -5.359 -12.842 -0.230 1.00 95.12 98 TYR A C 1
ATOM 721 O O . TYR A 1 98 ? -5.478 -13.121 0.962 1.00 95.12 98 TYR A O 1
ATOM 729 N N . LYS A 1 99 ? -4.793 -13.687 -1.100 1.00 94.50 99 LYS A N 1
ATOM 730 C CA . LYS A 1 99 ? -4.383 -15.059 -0.754 1.00 94.50 99 LYS A CA 1
ATOM 731 C C . LYS A 1 99 ? -3.391 -15.117 0.415 1.00 94.50 99 LYS A C 1
ATOM 733 O O . LYS A 1 99 ? -3.425 -16.074 1.183 1.00 94.50 99 LYS A O 1
ATOM 738 N N . TYR A 1 100 ? -2.523 -14.114 0.540 1.00 94.69 100 TYR A N 1
ATOM 739 C CA . TYR A 1 100 ? -1.495 -14.036 1.584 1.00 94.69 100 TYR A CA 1
ATOM 740 C C . TYR A 1 100 ? -1.862 -13.046 2.698 1.00 94.69 100 TYR A C 1
ATOM 742 O O . TYR A 1 100 ? -0.983 -12.515 3.371 1.00 94.69 100 TYR A O 1
ATOM 750 N N . PHE A 1 101 ? -3.154 -12.766 2.883 1.00 96.44 101 PHE A N 1
ATOM 751 C CA . PHE A 1 101 ? -3.608 -11.911 3.971 1.00 96.44 101 PHE A CA 1
ATOM 752 C C . PHE A 1 101 ? -3.211 -12.480 5.343 1.00 96.44 101 PHE A C 1
ATOM 754 O O . PHE A 1 101 ? -3.493 -13.640 5.649 1.00 96.44 101 PHE A O 1
ATOM 761 N N . ASP A 1 102 ? -2.619 -11.639 6.196 1.00 96.12 102 ASP A N 1
ATOM 762 C CA . ASP A 1 102 ? -2.287 -11.977 7.579 1.00 96.12 102 ASP A CA 1
ATOM 763 C C . ASP A 1 102 ? -2.881 -10.963 8.568 1.00 96.12 102 ASP A C 1
ATOM 765 O O . ASP A 1 102 ? -2.334 -9.890 8.854 1.00 96.12 102 ASP A O 1
ATOM 769 N N . GLY A 1 103 ? -3.999 -11.358 9.180 1.00 95.88 103 GLY A N 1
ATOM 770 C CA . GLY A 1 103 ? -4.665 -10.585 10.227 1.00 95.88 103 GLY A CA 1
ATOM 771 C C . GLY A 1 103 ? -3.812 -10.356 11.483 1.00 95.88 103 GLY A C 1
ATOM 772 O O . GLY A 1 103 ? -4.103 -9.452 12.268 1.00 95.88 103 GLY A O 1
ATOM 773 N N . LYS A 1 104 ? -2.743 -11.133 11.704 1.00 95.69 104 LYS A N 1
ATOM 774 C CA . LYS A 1 104 ? -1.850 -10.949 12.859 1.00 95.69 104 LYS A CA 1
ATOM 775 C C . LYS A 1 104 ? -0.934 -9.740 12.688 1.00 95.69 104 LYS A C 1
ATOM 777 O O . LYS A 1 104 ? -0.619 -9.110 13.702 1.00 95.69 104 LYS A O 1
ATOM 782 N N . LEU A 1 105 ? -0.564 -9.405 11.449 1.00 95.69 105 LEU A N 1
ATOM 783 C CA . LEU A 1 105 ? 0.312 -8.277 11.101 1.00 95.69 105 LEU A CA 1
ATOM 784 C C . LEU A 1 105 ? -0.415 -6.923 11.055 1.00 95.69 105 LEU A C 1
ATOM 786 O O . LEU A 1 105 ? 0.241 -5.876 11.016 1.00 95.69 105 LEU A O 1
ATOM 790 N N . CYS A 1 106 ? -1.752 -6.937 11.075 1.00 96.00 106 CYS A N 1
ATOM 791 C CA . CYS A 1 106 ? -2.582 -5.734 11.068 1.00 96.00 106 CYS A CA 1
ATOM 792 C C . CYS A 1 106 ? -2.323 -4.864 12.310 1.00 96.00 106 CYS A C 1
ATOM 794 O O . CYS A 1 106 ? -2.360 -5.358 13.439 1.00 96.00 106 CYS A O 1
ATOM 796 N N . ASP A 1 107 ? -2.123 -3.558 12.107 1.00 94.50 107 ASP A N 1
ATOM 797 C CA . ASP A 1 107 ? -1.934 -2.583 13.193 1.00 94.50 107 ASP A CA 1
ATOM 798 C C . ASP A 1 107 ? -3.197 -2.353 14.025 1.00 94.50 107 ASP A C 1
ATOM 800 O O . ASP A 1 107 ? -3.116 -2.021 15.207 1.00 94.50 107 ASP A O 1
ATOM 804 N N . VAL A 1 108 ? -4.367 -2.497 13.405 1.00 94.19 108 VAL A N 1
ATOM 805 C CA . VAL A 1 108 ? -5.681 -2.281 14.015 1.00 94.19 108 VAL A CA 1
ATOM 806 C C . VAL A 1 108 ? -6.338 -3.634 14.232 1.00 94.19 108 VAL A C 1
ATOM 808 O O . VAL A 1 108 ? -6.455 -4.426 13.293 1.00 94.19 108 VAL A O 1
ATOM 811 N N . LYS A 1 109 ? -6.768 -3.906 15.468 1.00 95.06 109 LYS A N 1
ATOM 812 C CA . LYS A 1 109 ? -7.420 -5.168 15.838 1.00 95.06 109 LYS A CA 1
ATOM 813 C C . LYS A 1 109 ? -8.660 -4.911 16.679 1.00 95.06 109 LYS A C 1
ATOM 815 O O . LYS A 1 109 ? -8.559 -4.251 17.701 1.00 95.06 109 LYS A O 1
ATOM 820 N N . ILE A 1 110 ? -9.794 -5.493 16.302 1.00 90.38 110 ILE A N 1
ATOM 821 C CA . ILE A 1 110 ? -11.034 -5.445 17.091 1.00 90.38 110 ILE A CA 1
ATOM 822 C C . ILE A 1 110 ? -11.291 -6.851 17.625 1.00 90.38 110 ILE A C 1
ATOM 824 O O . ILE A 1 110 ? -11.315 -7.812 16.852 1.00 90.38 110 ILE A O 1
ATOM 828 N N . HIS A 1 111 ? -11.410 -6.994 18.948 1.00 89.38 111 HIS A N 1
ATOM 829 C CA . HIS A 1 111 ? -11.534 -8.292 19.628 1.00 89.38 111 HIS A CA 1
ATOM 830 C C . HIS A 1 111 ? -10.484 -9.326 19.164 1.00 89.38 111 HIS A C 1
ATOM 832 O O . HIS A 1 111 ? -10.789 -10.484 18.875 1.00 89.38 111 HIS A O 1
ATOM 838 N N . GLY A 1 112 ? -9.233 -8.880 19.011 1.00 91.00 112 GLY A N 1
ATOM 839 C CA . GLY A 1 112 ? -8.117 -9.721 18.564 1.00 91.00 112 GLY A CA 1
ATOM 840 C C . GLY A 1 112 ? -8.104 -10.069 17.069 1.00 91.00 112 GLY A C 1
ATOM 841 O O . GLY A 1 112 ? -7.172 -10.737 16.622 1.00 91.00 112 GLY A O 1
ATOM 842 N N . ARG A 1 113 ? -9.079 -9.607 16.274 1.00 93.38 113 ARG A N 1
ATOM 843 C CA . ARG A 1 113 ? -9.125 -9.813 14.817 1.00 93.38 113 ARG A CA 1
ATOM 844 C C . ARG A 1 113 ? -8.545 -8.608 14.085 1.00 93.38 113 ARG A C 1
ATOM 846 O O . ARG A 1 113 ? -8.999 -7.488 14.299 1.00 93.38 113 ARG A O 1
ATOM 853 N N . GLY A 1 114 ? -7.559 -8.844 13.221 1.00 96.00 114 GLY A N 1
ATOM 854 C CA . GLY A 1 114 ? -6.963 -7.808 12.377 1.00 96.00 114 GLY A CA 1
ATOM 855 C C . GLY A 1 114 ? -7.965 -7.203 11.407 1.00 96.00 114 GLY A C 1
ATOM 856 O O . GLY A 1 114 ? -8.683 -7.935 10.729 1.00 96.00 114 GLY A O 1
ATOM 857 N N . ILE A 1 115 ? -7.998 -5.873 11.347 1.00 96.62 115 ILE A N 1
ATOM 858 C CA . ILE A 1 115 ? -8.829 -5.114 10.417 1.00 96.62 115 ILE A CA 1
ATOM 859 C C . ILE A 1 115 ? -7.972 -4.696 9.217 1.00 96.62 115 ILE A C 1
ATOM 861 O O . ILE A 1 115 ? -7.053 -3.888 9.398 1.00 96.62 115 ILE A O 1
ATOM 865 N N . PRO A 1 116 ? -8.277 -5.194 8.002 1.00 97.44 116 PRO A N 1
ATOM 866 C CA . PRO A 1 116 ? -7.559 -4.803 6.796 1.00 97.44 116 PRO A CA 1
ATOM 867 C C . PRO A 1 116 ? -7.564 -3.293 6.563 1.00 97.44 116 PRO A C 1
ATOM 869 O O . PRO A 1 116 ? -8.577 -2.620 6.790 1.00 97.44 116 PRO A O 1
ATOM 872 N N . ILE A 1 117 ? -6.448 -2.773 6.052 1.00 97.00 117 ILE A N 1
ATOM 873 C CA . ILE A 1 117 ? -6.237 -1.332 5.848 1.00 97.00 117 ILE A CA 1
ATOM 874 C C . ILE A 1 117 ? -7.293 -0.739 4.905 1.00 97.00 117 ILE A C 1
ATOM 876 O O . ILE A 1 117 ? -7.753 0.381 5.140 1.00 97.00 117 ILE A O 1
ATOM 880 N N . ARG A 1 118 ? -7.767 -1.496 3.899 1.00 97.00 118 ARG A N 1
ATOM 881 C CA . ARG A 1 118 ? -8.790 -1.018 2.948 1.00 97.00 118 ARG A CA 1
ATOM 882 C C . ARG A 1 118 ? -10.081 -0.536 3.618 1.00 97.00 118 ARG A C 1
ATOM 884 O O . ARG A 1 118 ? -10.805 0.273 3.048 1.00 97.00 118 ARG A O 1
ATOM 891 N N . TYR A 1 119 ? -10.391 -1.036 4.816 1.00 96.19 119 TYR A N 1
ATOM 892 C CA . TYR A 1 119 ? -11.614 -0.684 5.537 1.00 96.19 119 TYR A CA 1
ATOM 893 C C . TYR A 1 119 ? -11.448 0.514 6.477 1.00 96.19 119 TYR A C 1
ATOM 895 O O . TYR A 1 119 ? -12.440 1.023 7.003 1.00 96.19 119 TYR A O 1
ATOM 903 N N . TRP A 1 120 ? -10.224 1.001 6.700 1.00 95.00 120 TRP A N 1
ATOM 904 C CA . TRP A 1 120 ? -9.969 2.015 7.723 1.00 95.00 120 TRP A CA 1
ATOM 905 C C . TRP A 1 120 ? -10.690 3.334 7.453 1.00 95.00 120 TRP A C 1
ATOM 907 O O . TRP A 1 120 ? -11.185 3.946 8.390 1.00 95.00 120 TRP A O 1
ATOM 917 N N . SER A 1 121 ? -10.824 3.754 6.194 1.00 92.81 121 SER A N 1
ATOM 918 C CA . SER A 1 121 ? -11.540 4.989 5.842 1.00 92.81 121 SER A CA 1
ATOM 919 C C . SER A 1 121 ? -13.048 4.923 6.089 1.00 92.81 121 SER A C 1
ATOM 921 O O . SER A 1 121 ? -13.700 5.963 6.146 1.00 92.81 121 SER A O 1
ATOM 923 N N . VAL A 1 122 ? -13.605 3.713 6.182 1.00 93.06 122 VAL A N 1
ATOM 924 C CA . VAL A 1 122 ? -15.027 3.478 6.465 1.00 93.06 122 VAL A CA 1
ATOM 925 C C . VAL A 1 122 ? -15.266 3.445 7.973 1.00 93.06 122 VAL A C 1
ATOM 927 O O . VAL A 1 122 ? -16.262 3.978 8.450 1.00 93.06 122 VAL A O 1
ATOM 930 N N . ILE A 1 123 ? -14.342 2.829 8.714 1.00 92.38 123 ILE A N 1
ATOM 931 C CA . ILE A 1 123 ? -14.475 2.578 10.153 1.00 92.38 123 ILE A CA 1
ATOM 932 C C . ILE A 1 123 ? -14.009 3.786 10.979 1.00 92.38 123 ILE A C 1
ATOM 934 O O . ILE A 1 123 ? -14.631 4.131 11.981 1.00 92.38 123 ILE A O 1
ATOM 938 N N . PHE A 1 124 ? -12.936 4.456 10.553 1.00 90.94 124 PHE A N 1
ATOM 939 C CA . PHE A 1 124 ? -12.291 5.533 11.299 1.00 90.94 124 PHE A CA 1
ATOM 940 C C . PHE A 1 124 ? -12.399 6.873 10.573 1.00 90.94 124 PHE A C 1
ATOM 942 O O . PHE A 1 124 ? -12.289 6.981 9.349 1.00 90.94 124 PHE A O 1
ATOM 949 N N . LYS A 1 125 ? -12.526 7.952 11.351 1.00 92.44 125 LYS A N 1
ATOM 950 C CA . LYS A 1 125 ? -12.393 9.320 10.838 1.00 92.44 125 LYS A CA 1
ATOM 951 C C . LYS A 1 125 ? -10.915 9.649 10.652 1.00 92.44 125 LYS A C 1
ATOM 953 O O . LYS A 1 125 ? -10.284 10.231 11.527 1.00 92.44 125 LYS A O 1
ATOM 958 N N . LEU A 1 126 ? -10.361 9.272 9.505 1.00 91.81 126 LEU A N 1
ATOM 959 C CA . LEU A 1 126 ? -8.943 9.489 9.220 1.00 91.81 126 LEU A CA 1
ATOM 960 C C . LEU A 1 126 ? -8.610 10.972 9.068 1.00 91.81 126 LEU A C 1
ATOM 962 O O . LEU A 1 126 ? -9.279 11.700 8.315 1.00 91.81 126 LEU A O 1
ATOM 966 N N . ASN A 1 127 ? -7.538 11.386 9.739 1.00 92.62 127 ASN A N 1
ATOM 967 C CA . ASN A 1 127 ? -6.966 12.715 9.618 1.00 92.62 127 ASN A CA 1
ATOM 968 C C . ASN A 1 127 ? -6.397 12.946 8.202 1.00 92.62 127 ASN A C 1
ATOM 970 O O . ASN A 1 127 ? -6.175 12.022 7.416 1.00 92.62 127 ASN A O 1
ATOM 974 N N . THR A 1 128 ? -6.178 14.212 7.848 1.00 91.25 128 THR A N 1
ATOM 975 C CA . THR A 1 128 ? -5.675 14.598 6.521 1.00 91.25 128 THR A CA 1
ATOM 976 C C . THR A 1 128 ? -4.350 13.921 6.124 1.00 91.25 128 THR A C 1
ATOM 978 O O . THR A 1 128 ? -4.275 13.454 4.985 1.00 91.25 128 THR A O 1
ATOM 981 N N . PRO A 1 129 ? -3.306 13.842 6.981 1.00 91.00 129 PRO A N 1
ATOM 982 C CA . PRO A 1 129 ? -2.045 13.216 6.581 1.00 91.00 129 PRO A CA 1
ATOM 983 C C . PRO A 1 129 ? -2.185 11.711 6.325 1.00 91.00 129 PRO A C 1
ATOM 985 O O . PRO A 1 129 ? -1.727 11.246 5.281 1.00 91.00 129 PRO A O 1
ATOM 988 N N . LEU A 1 130 ? -2.877 10.972 7.197 1.00 92.06 130 LEU A N 1
ATOM 989 C CA . LEU A 1 130 ? -3.088 9.534 7.023 1.00 92.06 130 LEU A CA 1
ATOM 990 C C . LEU A 1 130 ? -3.964 9.245 5.803 1.00 92.06 130 LEU A C 1
ATOM 992 O O . LEU A 1 130 ? -3.664 8.346 5.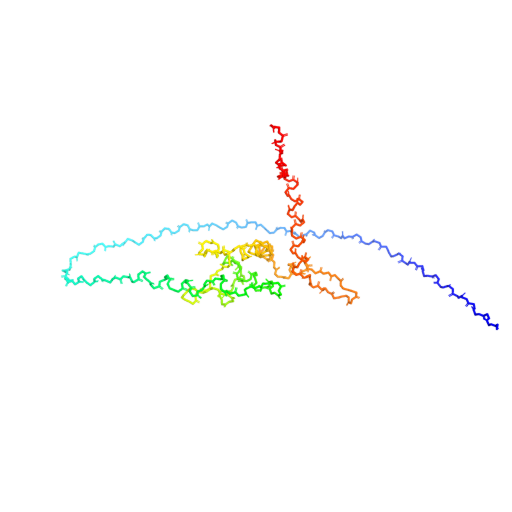026 1.00 92.06 130 LEU A O 1
ATOM 996 N N . ARG A 1 131 ? -4.999 10.059 5.558 1.00 91.38 131 ARG A N 1
ATOM 997 C CA . ARG A 1 131 ? -5.822 9.946 4.345 1.00 91.38 131 ARG A CA 1
ATOM 998 C C . ARG A 1 131 ? -4.995 10.127 3.070 1.00 91.38 131 ARG A C 1
ATOM 1000 O O . ARG A 1 131 ? -5.224 9.429 2.088 1.00 91.38 131 ARG A O 1
ATOM 1007 N N . LYS A 1 132 ? -4.035 11.057 3.073 1.00 90.38 132 LYS A N 1
ATOM 1008 C CA . LYS A 1 132 ? -3.135 11.258 1.931 1.00 90.38 132 LYS A CA 1
ATOM 1009 C C . LYS A 1 132 ? -2.229 10.042 1.722 1.00 90.38 132 LYS A C 1
ATOM 1011 O O . LYS A 1 132 ? -2.092 9.597 0.589 1.00 90.38 132 LYS A O 1
ATOM 1016 N N . GLN A 1 133 ? -1.658 9.503 2.798 1.00 92.88 133 GLN A N 1
ATOM 1017 C CA . GLN A 1 133 ? -0.833 8.293 2.740 1.00 92.88 133 GLN A CA 1
ATOM 1018 C C . GLN A 1 133 ? -1.631 7.071 2.285 1.00 92.88 133 GLN A C 1
ATOM 1020 O O . GLN A 1 133 ? -1.122 6.289 1.493 1.00 92.88 133 GLN A O 1
ATOM 1025 N N . MET A 1 134 ? -2.888 6.941 2.715 1.00 94.19 134 MET A N 1
ATOM 1026 C CA . MET A 1 134 ? -3.758 5.840 2.309 1.00 94.19 134 MET A CA 1
ATOM 1027 C C . MET A 1 134 ? -3.950 5.752 0.800 1.00 94.19 134 MET A C 1
ATOM 1029 O O . MET A 1 134 ? -4.011 4.644 0.287 1.00 94.19 134 MET A O 1
ATOM 1033 N N . ASN A 1 135 ? -4.011 6.881 0.088 1.00 92.19 135 ASN A N 1
ATOM 1034 C CA . ASN A 1 135 ? -4.072 6.841 -1.371 1.00 92.19 135 ASN A CA 1
ATOM 1035 C C . ASN A 1 135 ? -2.802 6.206 -1.952 1.00 92.19 135 ASN A C 1
ATOM 1037 O O . ASN A 1 135 ? -2.900 5.303 -2.772 1.00 92.19 135 ASN A O 1
ATOM 1041 N N . ASP A 1 136 ? -1.615 6.628 -1.506 1.00 94.19 136 ASP A N 1
ATOM 1042 C CA . ASP A 1 136 ? -0.351 6.044 -1.974 1.00 94.19 136 ASP A CA 1
ATOM 1043 C C . ASP A 1 136 ? -0.260 4.551 -1.606 1.00 94.19 136 ASP A C 1
ATOM 1045 O O . ASP A 1 136 ? 0.169 3.732 -2.418 1.00 94.19 136 ASP A O 1
ATOM 1049 N N . TRP A 1 137 ? -0.707 4.185 -0.400 1.00 96.94 137 TRP A N 1
ATOM 1050 C CA . TRP A 1 137 ? -0.772 2.796 0.057 1.00 96.94 137 TRP A CA 1
ATOM 1051 C C . TRP A 1 137 ? -1.712 1.958 -0.797 1.00 96.94 137 TRP A C 1
ATOM 1053 O O . TRP A 1 137 ? -1.334 0.859 -1.184 1.00 96.94 137 TRP A O 1
ATOM 1063 N N . GLN A 1 138 ? -2.888 2.489 -1.129 1.00 95.94 138 GLN A N 1
ATOM 1064 C CA . GLN A 1 138 ? -3.864 1.824 -1.979 1.00 95.94 138 GLN A CA 1
ATOM 1065 C C . GLN A 1 138 ? -3.247 1.435 -3.318 1.00 95.94 138 GLN A C 1
ATOM 1067 O O . GLN A 1 138 ? -3.314 0.272 -3.694 1.00 95.94 138 GLN A O 1
ATOM 1072 N N . TRP A 1 139 ? -2.584 2.370 -4.003 1.00 94.56 139 TRP A N 1
ATOM 1073 C CA . TRP A 1 139 ? -1.993 2.093 -5.314 1.00 94.56 139 TRP A CA 1
ATOM 1074 C C . TRP A 1 139 ? -0.926 1.003 -5.263 1.00 94.56 139 TRP A C 1
ATOM 1076 O O . TRP A 1 139 ? -0.890 0.124 -6.122 1.00 94.56 139 TRP A O 1
ATOM 1086 N N . VAL A 1 140 ? -0.044 1.070 -4.265 1.00 97.12 140 VAL A N 1
ATOM 1087 C CA . VAL A 1 140 ? 1.031 0.087 -4.107 1.00 97.12 140 VAL A CA 1
ATOM 1088 C C . VAL A 1 140 ? 0.451 -1.275 -3.734 1.00 97.12 140 VAL A C 1
ATOM 1090 O O . VAL A 1 140 ? 0.842 -2.281 -4.318 1.00 97.12 140 VAL A O 1
ATOM 1093 N N . ALA A 1 141 ? -0.499 -1.313 -2.802 1.00 97.38 141 ALA A N 1
ATOM 1094 C CA . ALA A 1 141 ? -1.090 -2.548 -2.313 1.00 97.38 141 ALA A CA 1
ATOM 1095 C C . ALA A 1 141 ? -1.984 -3.233 -3.353 1.00 97.38 141 ALA A C 1
ATOM 1097 O O . ALA A 1 141 ? -1.903 -4.446 -3.519 1.00 97.38 141 ALA A O 1
ATOM 1098 N N . GLU A 1 142 ? -2.806 -2.484 -4.090 1.00 95.88 142 GLU A N 1
ATOM 1099 C CA . GLU A 1 142 ? -3.590 -3.028 -5.203 1.00 95.88 142 GLU A CA 1
ATOM 1100 C C . GLU A 1 142 ? -2.655 -3.650 -6.239 1.00 95.88 142 GLU A C 1
ATOM 1102 O O . GLU A 1 142 ? -2.805 -4.828 -6.550 1.00 95.88 142 GLU A O 1
ATOM 1107 N N . ARG A 1 143 ? -1.599 -2.934 -6.655 1.00 96.75 143 ARG A N 1
ATOM 1108 C CA . ARG A 1 143 ? -0.624 -3.494 -7.597 1.00 96.75 143 ARG A CA 1
ATOM 1109 C C . ARG A 1 143 ? 0.070 -4.745 -7.056 1.00 96.75 143 ARG A C 1
ATOM 1111 O O . ARG A 1 143 ? 0.261 -5.697 -7.801 1.00 96.75 143 ARG A O 1
ATOM 1118 N N . TYR A 1 144 ? 0.444 -4.744 -5.779 1.00 96.44 144 TYR A N 1
ATOM 1119 C CA . TYR A 1 144 ? 1.085 -5.887 -5.127 1.00 96.44 144 TYR A CA 1
ATOM 1120 C C . TYR A 1 144 ? 0.164 -7.109 -5.058 1.00 96.44 144 TYR A C 1
ATOM 1122 O O . TYR A 1 144 ? 0.622 -8.233 -5.216 1.00 96.44 144 TYR A O 1
ATOM 1130 N N . THR A 1 145 ? -1.133 -6.897 -4.822 1.00 95.19 145 THR A N 1
ATOM 1131 C CA . THR A 1 145 ? -2.120 -7.980 -4.671 1.00 95.19 145 THR A CA 1
ATOM 1132 C C . THR A 1 145 ? -2.674 -8.507 -5.998 1.00 95.19 145 THR A C 1
ATOM 1134 O O . THR A 1 145 ? -3.264 -9.587 -6.014 1.00 95.19 145 THR A O 1
ATOM 1137 N N . GLU A 1 146 ? -2.472 -7.783 -7.104 1.00 94.69 146 GLU A N 1
ATOM 1138 C CA . GLU A 1 146 ? -2.763 -8.237 -8.474 1.00 94.69 146 GLU A CA 1
ATOM 1139 C C . GLU A 1 146 ? -1.798 -9.324 -8.973 1.00 94.69 146 GLU A C 1
ATOM 1141 O O . GLU A 1 146 ? -2.157 -10.087 -9.870 1.00 94.69 146 GLU A O 1
ATOM 1146 N N . SER A 1 147 ? -0.586 -9.388 -8.419 1.00 92.94 147 SER A N 1
ATOM 1147 C CA . SER A 1 147 ? 0.483 -10.307 -8.823 1.00 92.94 147 SER A CA 1
ATOM 1148 C C . SER A 1 147 ? 0.997 -11.126 -7.638 1.00 92.94 147 SER A C 1
ATOM 1150 O O . SER A 1 147 ? 0.489 -11.025 -6.519 1.00 92.94 147 SER A O 1
ATOM 1152 N N . THR A 1 148 ? 2.020 -11.955 -7.856 1.00 94.06 148 THR A N 1
ATOM 1153 C CA . THR A 1 148 ? 2.782 -12.521 -6.732 1.00 94.06 148 THR A CA 1
ATOM 1154 C C . THR A 1 148 ? 3.809 -11.514 -6.192 1.00 94.06 148 THR A C 1
ATOM 1156 O O . THR A 1 148 ? 4.199 -10.585 -6.913 1.00 94.06 148 THR A O 1
ATOM 1159 N N . PRO A 1 149 ? 4.287 -11.676 -4.941 1.00 94.19 149 PRO A N 1
ATOM 1160 C CA . PRO A 1 149 ? 5.393 -10.878 -4.412 1.00 94.19 149 PRO A CA 1
ATOM 1161 C C . PRO A 1 149 ? 6.636 -10.918 -5.307 1.00 94.19 149 PRO A C 1
ATOM 1163 O O . PRO A 1 149 ? 7.301 -9.902 -5.495 1.00 94.19 149 PRO A O 1
ATOM 1166 N N . GLU A 1 150 ? 6.949 -12.082 -5.876 1.00 94.69 150 GLU A N 1
ATOM 1167 C CA . GLU A 1 150 ? 8.102 -12.264 -6.753 1.00 94.69 150 GLU A CA 1
ATOM 1168 C C . GLU A 1 150 ? 7.953 -11.456 -8.043 1.00 94.69 150 GLU A C 1
ATOM 1170 O O . GLU A 1 150 ? 8.878 -10.741 -8.417 1.00 94.69 150 GLU A O 1
ATOM 1175 N N . GLU A 1 151 ? 6.782 -11.512 -8.683 1.00 95.50 151 GLU A N 1
ATOM 1176 C CA . GLU A 1 151 ? 6.476 -10.741 -9.895 1.00 95.50 151 GLU A CA 1
ATOM 1177 C C . GLU A 1 151 ? 6.488 -9.234 -9.628 1.00 95.50 151 GLU A C 1
ATOM 1179 O O . GLU A 1 151 ? 7.042 -8.465 -10.415 1.00 95.50 151 GLU A O 1
ATOM 1184 N N . PHE A 1 152 ? 5.927 -8.808 -8.493 1.00 96.50 152 PHE A N 1
ATOM 1185 C CA . PHE A 1 152 ? 5.945 -7.406 -8.088 1.00 96.50 152 PHE A CA 1
ATOM 1186 C C . PHE A 1 152 ? 7.382 -6.904 -7.928 1.00 96.50 152 PHE A C 1
ATOM 1188 O O . PHE A 1 152 ? 7.750 -5.852 -8.451 1.00 96.50 152 PHE A O 1
ATOM 1195 N N . TRP A 1 153 ? 8.221 -7.649 -7.208 1.00 95.69 153 TRP A N 1
ATOM 1196 C CA . TRP A 1 153 ? 9.599 -7.230 -6.985 1.00 95.69 153 TRP A CA 1
ATOM 1197 C C . TRP A 1 153 ? 10.469 -7.365 -8.229 1.00 95.69 153 TRP A C 1
ATOM 1199 O O . TRP A 1 153 ? 11.401 -6.579 -8.365 1.00 95.69 153 TRP A O 1
ATOM 1209 N N . ASP A 1 154 ? 10.169 -8.283 -9.143 1.00 95.44 154 ASP A N 1
ATOM 1210 C CA . ASP A 1 154 ? 10.828 -8.338 -10.448 1.00 95.44 154 ASP A CA 1
ATOM 1211 C C . ASP A 1 154 ? 10.537 -7.076 -11.273 1.00 95.44 154 ASP A C 1
ATOM 1213 O O . ASP A 1 154 ? 11.450 -6.464 -11.825 1.00 95.44 154 ASP A O 1
ATOM 1217 N N . GLU A 1 155 ? 9.279 -6.627 -11.265 1.00 95.75 155 GLU A N 1
ATOM 1218 C CA . GLU A 1 155 ? 8.839 -5.396 -11.921 1.00 95.75 155 GLU A CA 1
ATOM 1219 C C . GLU A 1 155 ? 9.450 -4.128 -11.297 1.00 95.75 155 GLU A C 1
ATOM 1221 O O . GLU A 1 155 ? 9.800 -3.184 -12.010 1.00 95.75 155 GLU A O 1
ATOM 1226 N N . PHE A 1 156 ? 9.568 -4.087 -9.968 1.00 96.38 156 PHE A N 1
ATOM 1227 C CA . PHE A 1 156 ? 10.066 -2.934 -9.212 1.00 96.38 156 PHE A CA 1
ATOM 1228 C C . PHE A 1 156 ? 11.495 -3.126 -8.696 1.00 96.38 156 PHE A C 1
ATOM 1230 O O . PHE A 1 156 ? 11.846 -2.644 -7.614 1.00 96.38 156 PHE A O 1
ATOM 1237 N N . SER A 1 157 ? 12.340 -3.792 -9.478 1.00 95.75 157 SER A N 1
ATOM 1238 C CA . SER A 1 157 ? 13.783 -3.836 -9.249 1.00 95.75 157 SER A CA 1
ATOM 1239 C C . SER A 1 157 ? 14.551 -3.225 -10.415 1.00 95.75 157 SER A C 1
ATOM 1241 O O . SER A 1 157 ? 14.110 -3.249 -11.559 1.00 95.75 157 SER A O 1
ATOM 1243 N N . VAL A 1 158 ? 15.718 -2.661 -10.115 1.00 93.06 158 VAL A N 1
ATOM 1244 C CA . VAL A 1 158 ? 16.657 -2.124 -11.104 1.00 93.06 158 VAL A CA 1
ATOM 1245 C C . VAL A 1 158 ? 17.917 -2.975 -11.077 1.00 93.06 158 VAL A C 1
ATOM 1247 O O . VAL A 1 158 ? 18.405 -3.323 -9.999 1.00 93.06 158 VAL A O 1
ATOM 1250 N N . ASP A 1 159 ? 18.451 -3.301 -12.250 1.00 91.06 159 ASP A N 1
ATOM 1251 C CA . ASP A 1 159 ? 19.733 -3.989 -12.349 1.00 91.06 159 ASP A CA 1
ATOM 1252 C C . ASP A 1 159 ? 20.846 -3.080 -11.814 1.00 91.06 159 ASP A C 1
ATOM 1254 O O . ASP A 1 159 ? 21.020 -1.941 -12.251 1.00 91.06 159 ASP A O 1
ATOM 1258 N N . SER A 1 160 ? 21.580 -3.574 -10.820 1.00 88.62 160 SER A N 1
ATOM 1259 C CA . SER A 1 160 ? 22.787 -2.927 -10.312 1.00 88.62 160 SER A CA 1
ATOM 1260 C C . SER A 1 160 ? 24.010 -3.411 -11.093 1.00 88.62 160 SER A C 1
ATOM 1262 O O . SER A 1 160 ? 24.041 -4.552 -11.554 1.00 88.62 160 SER A O 1
ATOM 1264 N N . ASP A 1 161 ? 25.067 -2.595 -11.135 1.00 83.94 161 ASP A N 1
ATOM 1265 C CA . ASP A 1 161 ? 26.371 -2.920 -11.745 1.00 83.94 161 ASP A CA 1
ATOM 1266 C C . ASP A 1 161 ? 26.980 -4.248 -11.244 1.00 83.94 161 ASP A C 1
ATOM 1268 O O . ASP A 1 161 ? 27.840 -4.842 -11.888 1.00 83.94 161 ASP A O 1
ATOM 1272 N N . SER A 1 162 ? 26.521 -4.736 -10.089 1.00 80.38 162 SER A N 1
ATOM 1273 C CA . SER A 1 162 ? 26.925 -5.999 -9.463 1.00 80.38 162 SER A CA 1
ATOM 1274 C C . SER A 1 162 ? 26.141 -7.239 -9.937 1.00 80.38 162 SER A C 1
ATOM 1276 O O . SER A 1 162 ? 26.195 -8.270 -9.268 1.00 80.38 162 SER A O 1
ATOM 1278 N N . ASN A 1 163 ? 25.381 -7.162 -11.040 1.00 77.44 163 ASN A N 1
ATOM 1279 C CA . ASN A 1 163 ? 24.436 -8.205 -11.488 1.00 77.44 163 ASN A CA 1
ATOM 1280 C C . ASN A 1 163 ? 23.396 -8.605 -10.419 1.00 77.44 163 ASN A C 1
ATOM 1282 O O . ASN A 1 163 ? 22.821 -9.692 -10.466 1.00 77.44 163 ASN A O 1
ATOM 1286 N N . THR A 1 164 ? 23.148 -7.731 -9.442 1.00 86.00 164 THR A N 1
ATOM 1287 C CA . THR A 1 164 ? 22.133 -7.934 -8.405 1.00 86.00 164 THR A CA 1
ATOM 1288 C C . THR A 1 164 ? 20.951 -7.013 -8.682 1.00 86.00 164 THR A C 1
ATOM 1290 O O . THR A 1 164 ? 21.136 -5.823 -8.936 1.00 86.00 164 THR A O 1
ATOM 1293 N N . LYS A 1 165 ? 19.729 -7.544 -8.612 1.00 90.75 165 LYS A N 1
ATOM 1294 C CA . LYS A 1 165 ? 18.506 -6.740 -8.705 1.00 90.75 165 LYS A CA 1
ATOM 1295 C C . LYS A 1 165 ? 18.295 -5.972 -7.404 1.00 90.75 165 LYS A C 1
ATOM 1297 O O . LYS A 1 165 ? 18.127 -6.573 -6.343 1.00 90.75 165 LYS A O 1
ATOM 1302 N N . LEU A 1 166 ? 18.318 -4.644 -7.479 1.00 93.69 166 LEU A N 1
ATOM 1303 C CA . LEU A 1 166 ? 18.058 -3.767 -6.344 1.00 93.69 166 LEU A CA 1
ATOM 1304 C C . LEU A 1 166 ? 16.593 -3.332 -6.357 1.00 93.69 166 LEU A C 1
ATOM 1306 O O . LEU A 1 166 ? 16.148 -2.679 -7.302 1.00 93.69 166 LEU A O 1
ATOM 1310 N N . ARG A 1 167 ? 15.859 -3.648 -5.285 1.00 95.00 167 ARG A N 1
ATOM 1311 C CA . ARG A 1 167 ? 14.473 -3.193 -5.104 1.00 95.00 167 ARG A CA 1
ATOM 1312 C C . ARG A 1 167 ? 14.407 -1.665 -5.110 1.00 95.00 167 ARG A C 1
ATOM 1314 O O . ARG A 1 167 ? 15.183 -0.993 -4.427 1.00 95.00 167 ARG A O 1
ATOM 1321 N N . MET A 1 168 ? 13.455 -1.120 -5.856 1.00 96.06 168 MET A N 1
ATOM 1322 C CA . MET A 1 168 ? 13.177 0.311 -5.879 1.00 96.06 168 MET A CA 1
ATOM 1323 C C . MET A 1 168 ? 12.711 0.806 -4.504 1.00 96.06 168 MET A C 1
ATOM 1325 O O . MET A 1 168 ? 12.012 0.116 -3.763 1.00 96.06 168 MET A O 1
ATOM 1329 N N . SER A 1 169 ? 13.059 2.048 -4.174 1.00 96.06 169 SER A N 1
ATOM 1330 C CA . SER A 1 169 ? 12.528 2.731 -2.991 1.00 96.06 169 SER A CA 1
ATOM 1331 C C . SER A 1 169 ? 11.031 3.031 -3.134 1.00 96.06 169 SER A C 1
ATOM 1333 O O . SER A 1 169 ? 10.520 3.204 -4.242 1.00 96.06 169 SER A O 1
ATOM 1335 N N . TRP A 1 170 ? 10.337 3.212 -2.005 1.00 95.81 170 TRP A N 1
ATOM 1336 C CA . TRP A 1 170 ? 8.926 3.626 -1.964 1.00 95.81 170 TRP A CA 1
ATOM 1337 C C . TRP A 1 170 ? 8.603 4.795 -2.903 1.00 95.81 170 TRP A C 1
ATOM 1339 O O . TRP A 1 170 ? 7.621 4.773 -3.648 1.00 95.81 170 TRP A O 1
ATOM 1349 N N . LYS A 1 171 ? 9.459 5.823 -2.895 1.00 96.06 171 LYS A N 1
ATOM 1350 C CA . LYS A 1 171 ? 9.293 7.012 -3.736 1.00 96.06 171 LYS A CA 1
ATOM 1351 C C . LYS A 1 171 ? 9.353 6.658 -5.223 1.00 96.06 171 LYS A C 1
ATOM 1353 O O . LYS A 1 171 ? 8.538 7.138 -5.999 1.00 96.06 171 LYS A O 1
ATOM 1358 N N . GLN A 1 172 ? 10.289 5.799 -5.618 1.00 96.75 172 GLN A N 1
ATOM 1359 C CA . GLN A 1 172 ? 10.422 5.363 -7.007 1.00 96.75 172 GLN A CA 1
ATOM 1360 C C . GLN A 1 172 ? 9.219 4.523 -7.460 1.00 96.75 172 GLN A C 1
ATOM 1362 O O . GLN A 1 172 ? 8.726 4.720 -8.573 1.00 96.75 172 GLN A O 1
ATOM 1367 N N . ILE A 1 173 ? 8.714 3.636 -6.597 1.00 96.81 173 ILE A N 1
ATOM 1368 C CA . ILE A 1 173 ? 7.532 2.806 -6.881 1.00 96.81 173 ILE A CA 1
ATOM 1369 C C . ILE A 1 173 ? 6.296 3.694 -7.058 1.00 96.81 173 ILE A C 1
ATOM 1371 O O . ILE A 1 173 ? 5.651 3.659 -8.106 1.00 96.81 173 ILE A O 1
ATOM 1375 N N . THR A 1 174 ? 6.003 4.555 -6.080 1.00 96.19 174 THR A N 1
ATOM 1376 C CA . THR A 1 174 ? 4.837 5.458 -6.125 1.00 96.19 174 THR A CA 1
ATOM 1377 C C . THR A 1 174 ? 4.893 6.429 -7.307 1.00 96.19 174 THR A C 1
ATOM 1379 O O . THR A 1 174 ? 3.894 6.605 -8.003 1.00 96.19 174 THR A O 1
ATOM 1382 N N . GLU A 1 175 ? 6.058 7.006 -7.623 1.00 96.00 175 GLU A N 1
ATOM 1383 C CA . GLU A 1 175 ? 6.228 7.842 -8.819 1.00 96.00 175 GLU A CA 1
ATOM 1384 C C . GLU A 1 175 ? 5.968 7.071 -10.119 1.00 96.00 175 GLU A C 1
ATOM 1386 O O . GLU A 1 175 ? 5.355 7.609 -11.046 1.00 96.00 175 GLU A O 1
ATOM 1391 N N . THR A 1 176 ? 6.417 5.818 -10.201 1.00 96.38 176 THR A N 1
ATOM 1392 C CA . THR A 1 176 ? 6.200 4.961 -11.374 1.00 96.38 176 THR A CA 1
ATOM 1393 C C . THR A 1 176 ? 4.714 4.654 -11.554 1.00 96.38 176 THR A C 1
ATOM 1395 O O . THR A 1 176 ? 4.180 4.836 -12.652 1.00 96.38 176 THR A O 1
ATOM 1398 N N . LEU A 1 177 ? 4.018 4.288 -10.475 1.00 95.38 177 LEU A N 1
ATOM 1399 C CA . LEU A 1 177 ? 2.574 4.037 -10.487 1.00 95.38 177 LEU A CA 1
ATOM 1400 C C . LEU A 1 177 ? 1.775 5.295 -10.861 1.00 95.38 177 LEU A C 1
ATOM 1402 O O . LEU A 1 177 ? 0.910 5.242 -11.738 1.00 95.38 177 LEU A O 1
ATOM 1406 N N . HIS A 1 178 ? 2.118 6.457 -10.297 1.00 93.62 178 HIS A N 1
ATOM 1407 C CA . HIS A 1 178 ? 1.480 7.731 -10.643 1.00 93.62 178 HIS A CA 1
ATOM 1408 C C . HIS A 1 178 ? 1.668 8.106 -12.118 1.00 93.62 178 HIS A C 1
ATOM 1410 O O . HIS A 1 178 ? 0.725 8.570 -12.766 1.00 93.62 178 HIS A O 1
ATOM 1416 N N . LYS A 1 179 ? 2.866 7.891 -12.677 1.00 94.50 179 LYS A N 1
ATOM 1417 C CA . LYS A 1 179 ? 3.130 8.133 -14.104 1.00 94.50 179 LYS A CA 1
ATOM 1418 C C . LYS A 1 179 ? 2.259 7.244 -14.988 1.00 94.50 179 LYS A C 1
ATOM 1420 O O . LYS A 1 179 ? 1.637 7.762 -15.915 1.00 94.50 179 LYS A O 1
ATOM 1425 N N . ARG A 1 180 ? 2.168 5.945 -14.684 1.00 93.00 180 ARG A N 1
ATOM 1426 C CA . ARG A 1 180 ? 1.323 5.001 -15.435 1.00 93.00 180 ARG A CA 1
ATOM 1427 C C . ARG A 1 180 ? -0.145 5.396 -15.386 1.00 93.00 180 ARG A C 1
ATOM 1429 O O . ARG A 1 180 ? -0.791 5.466 -16.425 1.00 93.00 180 ARG A O 1
ATOM 1436 N N . ARG A 1 181 ? -0.662 5.748 -14.206 1.00 89.12 181 ARG A N 1
ATOM 1437 C CA . ARG A 1 181 ? -2.057 6.181 -14.072 1.00 89.12 181 ARG A CA 1
ATOM 1438 C C . ARG A 1 181 ? -2.347 7.433 -14.891 1.00 89.12 181 ARG A C 1
ATOM 1440 O O . ARG A 1 181 ? -3.319 7.460 -15.637 1.00 89.12 181 ARG A O 1
ATOM 1447 N N . LYS A 1 182 ? -1.465 8.433 -14.824 1.00 90.50 182 LYS A N 1
ATOM 1448 C CA . LYS A 1 182 ? -1.594 9.649 -15.632 1.00 90.50 182 LYS A CA 1
ATOM 1449 C C . LYS A 1 182 ? -1.623 9.333 -17.130 1.00 90.50 182 LYS A C 1
ATOM 1451 O O . LYS A 1 182 ? -2.382 9.962 -17.856 1.00 90.50 182 LYS A O 1
ATOM 1456 N N . GLN A 1 183 ? -0.825 8.371 -17.596 1.00 89.94 183 GLN A N 1
ATOM 1457 C CA . GLN A 1 183 ? -0.857 7.923 -18.993 1.00 89.94 183 GLN A CA 1
ATOM 1458 C C . GLN A 1 183 ? -2.192 7.256 -19.350 1.00 89.94 183 GLN A C 1
ATOM 1460 O O . GLN A 1 183 ? -2.756 7.574 -20.393 1.00 89.94 183 GLN A O 1
ATOM 1465 N N . VAL A 1 184 ? -2.731 6.406 -18.471 1.00 88.12 184 VAL A N 1
ATOM 1466 C CA . VAL A 1 184 ? -4.050 5.775 -18.649 1.00 88.12 184 VAL A CA 1
ATOM 1467 C C . VAL A 1 184 ? -5.173 6.817 -18.668 1.00 88.12 184 VAL A C 1
ATOM 1469 O O . VAL A 1 184 ? -6.026 6.779 -19.548 1.00 88.12 184 VAL A O 1
ATOM 1472 N N . ASP A 1 185 ? -5.165 7.792 -17.757 1.00 87.56 185 ASP A N 1
ATOM 1473 C CA . ASP A 1 185 ? -6.185 8.849 -17.710 1.00 87.56 185 ASP A CA 1
ATOM 1474 C C . ASP A 1 185 ? -6.128 9.761 -18.949 1.00 87.56 185 ASP A C 1
ATOM 1476 O O . ASP A 1 185 ? -7.169 10.185 -19.458 1.00 87.56 185 ASP A O 1
ATOM 1480 N N . LEU A 1 186 ? -4.921 10.035 -19.464 1.00 87.38 186 LEU A N 1
ATOM 1481 C CA . LEU A 1 186 ? -4.727 10.747 -20.730 1.00 87.38 186 LEU A CA 1
ATOM 1482 C C . LEU A 1 186 ? -5.241 9.930 -21.924 1.00 87.38 186 LEU A C 1
ATOM 1484 O O . LEU A 1 186 ? -5.929 10.488 -22.776 1.00 87.38 186 LEU A O 1
ATOM 1488 N N . ALA A 1 187 ? -4.954 8.626 -21.970 1.00 87.19 187 ALA A N 1
ATOM 1489 C CA . ALA A 1 187 ? -5.427 7.729 -23.025 1.00 87.19 187 ALA A CA 1
ATOM 1490 C C . ALA A 1 187 ? -6.957 7.564 -23.013 1.00 87.19 187 ALA A C 1
ATOM 1492 O O . ALA A 1 187 ? -7.584 7.523 -24.068 1.00 87.19 187 ALA A O 1
ATOM 1493 N N . ASN A 1 188 ? -7.568 7.553 -21.827 1.00 86.12 188 ASN A N 1
ATOM 1494 C CA . ASN A 1 188 ? -9.015 7.426 -21.643 1.00 86.12 188 ASN A CA 1
ATOM 1495 C C . ASN A 1 188 ? -9.781 8.750 -21.822 1.00 86.12 188 ASN A C 1
ATOM 1497 O O . ASN A 1 188 ? -10.987 8.799 -21.585 1.00 86.12 188 ASN A O 1
ATOM 1501 N N . GLY A 1 189 ? -9.110 9.846 -22.195 1.00 77.00 189 GLY A N 1
ATOM 1502 C CA . GLY A 1 189 ? -9.764 11.139 -22.413 1.00 77.00 189 GLY A CA 1
ATOM 1503 C C . GLY A 1 189 ? -10.314 11.794 -21.140 1.00 77.00 189 GLY A C 1
ATOM 1504 O O . GLY A 1 189 ? -11.068 12.761 -21.224 1.00 77.00 189 GLY A O 1
ATOM 1505 N N . VAL A 1 190 ? -9.898 11.336 -19.953 1.00 75.88 190 VAL A N 1
ATOM 1506 C CA . VAL A 1 190 ? -10.259 11.926 -18.645 1.00 75.88 190 VAL A CA 1
ATOM 1507 C C . VAL A 1 190 ? -9.398 13.172 -18.349 1.00 75.88 190 VAL A C 1
ATOM 1509 O O . VAL A 1 190 ? -9.353 13.688 -17.233 1.00 75.88 190 VAL A O 1
ATOM 1512 N N . GLY A 1 191 ? -8.708 13.691 -19.372 1.00 58.38 191 GLY A N 1
ATOM 1513 C CA . GLY A 1 191 ? -7.851 14.865 -19.302 1.00 58.38 191 GLY A CA 1
ATOM 1514 C C . GLY A 1 191 ? -8.562 16.046 -18.646 1.00 58.38 191 GLY A C 1
ATOM 1515 O O . GLY A 1 191 ? -9.615 16.488 -19.103 1.00 58.38 191 GLY A O 1
ATOM 1516 N N . PHE A 1 192 ? -7.960 16.531 -17.555 1.00 56.03 192 PHE A N 1
ATOM 1517 C CA . PHE A 1 192 ? -8.355 17.696 -16.767 1.00 56.03 192 PHE A CA 1
ATOM 1518 C C . PHE A 1 192 ? -9.093 18.740 -17.616 1.00 56.03 192 PHE A C 1
ATOM 1520 O O . PHE A 1 192 ? -8.471 19.484 -18.377 1.00 56.03 192 PHE A O 1
ATOM 1527 N N . ARG A 1 193 ? -10.417 18.865 -17.428 1.00 56.50 193 ARG A N 1
ATOM 1528 C CA . ARG A 1 193 ? -11.119 20.105 -17.777 1.00 56.50 193 ARG A CA 1
ATOM 1529 C C . ARG A 1 193 ? -10.453 21.210 -16.967 1.00 56.50 193 ARG A C 1
ATOM 1531 O O . ARG A 1 193 ? -10.735 21.369 -15.780 1.00 56.50 193 ARG A O 1
ATOM 1538 N N . GLN A 1 194 ? -9.544 21.956 -17.591 1.00 53.84 194 GLN A N 1
ATOM 1539 C CA . GLN A 1 194 ? -9.058 23.213 -17.047 1.00 53.84 194 GLN A CA 1
ATOM 1540 C C . GLN A 1 194 ? -10.287 24.025 -16.639 1.00 53.84 194 GLN A C 1
ATOM 1542 O O . GLN A 1 194 ? -11.142 24.342 -17.469 1.00 53.84 194 GLN A O 1
ATOM 1547 N N . ARG A 1 195 ? -10.396 24.330 -15.340 1.00 54.03 195 ARG A N 1
ATOM 1548 C CA . ARG A 1 195 ? -11.296 25.364 -14.831 1.00 54.03 195 ARG A CA 1
ATOM 1549 C C . ARG A 1 195 ? -10.932 26.650 -15.567 1.00 54.03 195 ARG A C 1
ATOM 1551 O O . ARG A 1 195 ? -10.001 27.352 -15.180 1.00 54.03 195 ARG A O 1
ATOM 1558 N N . ARG A 1 196 ? -11.654 26.922 -16.653 1.00 57.28 196 ARG A N 1
ATOM 1559 C CA . ARG A 1 196 ? -11.672 28.196 -17.362 1.00 57.28 196 ARG A CA 1
ATOM 1560 C C . ARG A 1 196 ? -12.040 29.241 -16.313 1.00 57.28 196 ARG A C 1
ATOM 1562 O O . ARG A 1 196 ? -13.186 29.296 -15.871 1.00 57.28 196 ARG A O 1
ATOM 1569 N N . ARG A 1 197 ? -11.046 29.989 -15.828 1.00 59.75 197 ARG A N 1
ATOM 1570 C CA . ARG A 1 197 ? -11.281 31.158 -14.985 1.00 59.75 197 ARG A CA 1
ATOM 1571 C C . ARG A 1 197 ? -12.134 32.110 -15.819 1.00 59.75 197 ARG A C 1
ATOM 1573 O O . ARG A 1 197 ? -11.656 32.651 -16.809 1.00 59.75 197 ARG A O 1
ATOM 1580 N N . LYS A 1 198 ? -13.408 32.259 -15.456 1.00 52.47 198 LYS A N 1
ATOM 1581 C CA . LYS A 1 198 ? -14.180 33.450 -15.807 1.00 52.47 198 LYS A CA 1
ATOM 1582 C C . LYS A 1 198 ? -13.620 34.574 -14.945 1.00 52.47 198 LYS A C 1
ATOM 1584 O O . LYS A 1 198 ? -14.019 34.729 -13.798 1.00 52.47 198 LYS A O 1
ATOM 1589 N N . SER A 1 199 ? -12.620 35.265 -15.467 1.00 61.84 199 SER A N 1
ATOM 1590 C CA . SER A 1 199 ? -12.244 36.598 -15.014 1.00 61.84 199 SER A CA 1
ATOM 1591 C C . SER A 1 199 ? -12.779 37.577 -16.047 1.00 61.84 199 SER A C 1
ATOM 1593 O O . SER A 1 199 ? -12.046 37.978 -16.942 1.00 61.84 199 SER A O 1
ATOM 1595 N N . GLU A 1 200 ? -14.069 37.873 -15.940 1.00 57.97 200 GLU A N 1
ATOM 1596 C CA . GLU A 1 200 ? -14.701 39.054 -16.526 1.00 57.97 200 GLU A CA 1
ATOM 1597 C C . GLU A 1 200 ? -15.777 39.502 -15.539 1.00 57.97 200 GLU A C 1
ATOM 1599 O O . GLU A 1 200 ? -16.832 38.870 -15.445 1.00 57.97 200 GLU A O 1
ATOM 1604 N N . LEU A 1 201 ? -15.424 40.501 -14.732 1.00 56.12 201 LEU A N 1
ATOM 1605 C CA . LEU A 1 201 ? -16.256 41.603 -14.243 1.00 56.12 201 LEU A CA 1
ATOM 1606 C C . LEU A 1 201 ? -15.325 42.629 -13.591 1.00 56.12 201 LEU A C 1
ATOM 1608 O O . LEU A 1 201 ? -14.484 42.204 -12.766 1.00 56.12 201 LEU A O 1
#